Protein AF-A0A0B8PDU6-F1 (afdb_monomer)

Structure (mmCIF, N/CA/C/O backbone):
data_AF-A0A0B8PDU6-F1
#
_entry.id   AF-A0A0B8PDU6-F1
#
loop_
_atom_site.group_PDB
_atom_site.id
_atom_site.type_symbol
_atom_site.label_atom_id
_atom_site.label_alt_id
_atom_site.label_comp_id
_atom_site.label_asym_id
_atom_site.label_entity_id
_atom_site.label_seq_id
_atom_site.pdbx_PDB_ins_code
_atom_site.Cartn_x
_atom_site.Cartn_y
_atom_site.Cartn_z
_atom_site.occupancy
_atom_site.B_iso_or_equiv
_atom_site.auth_seq_id
_atom_site.auth_comp_id
_atom_site.auth_asym_id
_atom_site.auth_atom_id
_atom_site.pdbx_PDB_model_num
ATOM 1 N N . MET A 1 1 ? 3.233 5.512 19.856 1.00 91.38 1 MET A N 1
ATOM 2 C CA . MET A 1 1 ? 2.280 5.590 18.730 1.00 91.38 1 MET A CA 1
ATOM 3 C C . MET A 1 1 ? 1.822 7.025 18.574 1.00 91.38 1 MET A C 1
ATOM 5 O O . MET A 1 1 ? 1.628 7.691 19.582 1.00 91.38 1 MET A O 1
ATOM 9 N N . PHE A 1 2 ? 1.685 7.497 17.342 1.00 95.56 2 PHE A N 1
ATOM 10 C CA . PHE A 1 2 ? 1.178 8.817 16.996 1.00 95.56 2 PHE A CA 1
ATOM 11 C C . PHE A 1 2 ? -0.234 8.700 16.418 1.00 95.56 2 PHE A C 1
ATOM 13 O O . PHE A 1 2 ? -0.495 7.879 15.537 1.00 95.56 2 PHE A O 1
ATOM 20 N N . ALA A 1 3 ? -1.136 9.551 16.893 1.00 95.25 3 ALA A N 1
ATOM 21 C CA . ALA A 1 3 ? -2.476 9.689 16.352 1.00 95.25 3 ALA A CA 1
ATOM 22 C C . ALA A 1 3 ? -2.852 11.169 16.288 1.00 95.25 3 ALA A C 1
ATOM 24 O O . ALA A 1 3 ? -2.381 11.980 17.087 1.00 95.25 3 ALA A O 1
ATOM 25 N N . ARG A 1 4 ? -3.703 11.518 15.327 1.00 94.75 4 ARG A N 1
ATOM 26 C CA . ARG A 1 4 ? -4.192 12.880 15.127 1.00 94.75 4 ARG A CA 1
ATOM 27 C C . ARG A 1 4 ? -5.708 12.892 15.152 1.00 94.75 4 ARG A C 1
ATOM 29 O O . ARG A 1 4 ? -6.342 12.184 14.376 1.00 94.75 4 ARG A O 1
ATOM 36 N N . GLU A 1 5 ? -6.274 13.730 16.006 1.00 94.62 5 GLU A N 1
ATOM 37 C CA . GLU A 1 5 ? -7.699 14.031 15.965 1.00 94.62 5 GLU A CA 1
ATOM 38 C C . GLU A 1 5 ? -8.012 15.025 14.839 1.00 94.62 5 GLU A C 1
ATOM 40 O O . GLU A 1 5 ? -7.294 16.005 14.632 1.00 94.62 5 GLU A O 1
ATOM 45 N N . ILE A 1 6 ? -9.126 14.784 14.152 1.00 92.75 6 ILE A N 1
ATOM 46 C CA . ILE A 1 6 ? -9.817 15.749 13.306 1.00 92.75 6 ILE A CA 1
ATOM 47 C C . ILE A 1 6 ? -11.245 15.880 13.832 1.00 92.75 6 ILE A C 1
ATOM 49 O O . ILE A 1 6 ? -11.952 14.885 14.017 1.00 92.75 6 ILE A O 1
ATOM 53 N N . THR A 1 7 ? -11.671 17.115 14.076 1.00 90.50 7 THR A N 1
ATOM 54 C CA . THR A 1 7 ? -12.977 17.424 14.658 1.00 90.50 7 THR A CA 1
ATOM 55 C C . THR A 1 7 ? -13.493 18.768 14.160 1.00 90.50 7 THR A C 1
ATOM 57 O O . THR A 1 7 ? -12.718 19.666 13.847 1.00 90.50 7 THR A O 1
ATOM 60 N N . THR A 1 8 ? -14.816 18.925 14.139 1.00 87.75 8 THR A N 1
ATOM 61 C CA . THR A 1 8 ? -15.494 20.212 13.906 1.00 87.75 8 THR A CA 1
ATOM 62 C C . THR A 1 8 ? -15.744 20.975 15.217 1.00 87.75 8 THR A C 1
ATOM 64 O O . THR A 1 8 ? -16.627 21.825 15.267 1.00 87.75 8 THR A O 1
ATOM 67 N N . GLY A 1 9 ? -15.059 20.611 16.309 1.00 77.94 9 GLY A N 1
ATOM 68 C CA . GLY A 1 9 ? -15.180 21.252 17.627 1.00 77.94 9 GLY A CA 1
ATOM 69 C C . GLY A 1 9 ? -16.287 20.700 18.535 1.00 77.94 9 GLY A C 1
ATOM 70 O O . GLY A 1 9 ? -16.526 21.243 19.608 1.00 77.94 9 GLY A O 1
ATOM 71 N N . SER A 1 10 ? -16.975 19.620 18.146 1.00 78.00 10 SER A N 1
ATOM 72 C CA . SER A 1 10 ? -17.974 18.971 19.007 1.00 78.00 10 SER A CA 1
ATOM 73 C C . SER A 1 10 ? -17.356 17.803 19.774 1.00 78.00 10 SER A C 1
ATOM 75 O O . SER A 1 10 ? -17.096 16.747 19.199 1.00 78.00 10 SER A O 1
ATOM 77 N N . GLU A 1 11 ? -17.171 17.962 21.084 1.00 76.19 11 GLU A N 1
ATOM 78 C CA . GLU A 1 11 ? -16.554 16.931 21.933 1.00 76.19 11 GLU A CA 1
ATOM 79 C C . GLU A 1 11 ? -17.456 15.711 22.191 1.00 76.19 11 GLU A C 1
ATOM 81 O O . GLU A 1 11 ? -16.961 14.658 22.587 1.00 76.19 11 GLU A O 1
ATOM 86 N N . LYS A 1 12 ? -18.768 15.823 21.927 1.00 86.12 12 LYS A N 1
ATOM 87 C CA . LYS A 1 12 ? -19.779 14.798 22.257 1.00 86.12 12 LYS A CA 1
ATOM 88 C C . LYS A 1 12 ? -19.938 13.685 21.213 1.00 86.12 12 LYS A C 1
ATOM 90 O O . LYS A 1 12 ? -20.678 12.734 21.457 1.00 86.12 12 LYS A O 1
ATOM 95 N N . LYS A 1 13 ? -19.321 13.805 20.034 1.00 94.81 13 LYS A N 1
ATOM 96 C CA . LYS A 1 13 ? -19.456 12.796 18.969 1.00 94.81 13 LYS A CA 1
ATOM 97 C C . LYS A 1 13 ? -18.613 11.548 19.289 1.00 94.81 13 LYS A C 1
ATOM 99 O O . LYS A 1 13 ? -17.512 11.697 19.820 1.00 94.81 13 LYS A O 1
ATOM 104 N N . PRO A 1 14 ? -19.080 10.332 18.941 1.00 96.38 14 PRO A N 1
ATOM 105 C CA . PRO A 1 14 ? -18.284 9.116 19.095 1.00 96.38 14 PRO A CA 1
ATOM 106 C C . PRO A 1 14 ? -17.017 9.161 18.233 1.00 96.38 14 PRO A C 1
ATOM 108 O O . PRO A 1 14 ? -16.960 9.856 17.216 1.00 96.38 14 PRO A O 1
ATOM 111 N N . TRP A 1 15 ? -16.014 8.373 18.611 1.00 97.94 15 TRP A N 1
ATOM 112 C CA . TRP A 1 15 ? -14.769 8.253 17.856 1.00 97.94 15 TRP A CA 1
ATOM 113 C C . TRP A 1 15 ? -14.922 7.350 16.630 1.00 97.94 15 TRP A C 1
ATOM 115 O O . TRP A 1 15 ? -15.612 6.328 16.683 1.00 97.94 15 TRP A O 1
ATOM 125 N N . LEU A 1 16 ? -14.244 7.718 15.544 1.00 98.19 16 LEU A N 1
ATOM 126 C CA . LEU A 1 16 ? -13.995 6.883 14.373 1.00 98.19 16 LEU A CA 1
ATOM 127 C C . LEU A 1 16 ? -12.487 6.776 14.151 1.00 98.19 16 LEU A C 1
ATOM 129 O O . LEU A 1 16 ? -11.853 7.765 13.792 1.00 98.19 16 LEU A O 1
ATOM 133 N N . VAL A 1 17 ? -11.917 5.588 14.322 1.00 98.38 17 VAL A N 1
ATOM 134 C CA . VAL A 1 17 ? -10.497 5.350 14.036 1.00 98.38 17 VAL A CA 1
ATOM 135 C C . VAL A 1 17 ? -10.325 4.936 12.591 1.00 98.38 17 VAL A C 1
ATOM 137 O O . VAL A 1 17 ? -10.979 4.006 12.118 1.00 98.38 17 VAL A O 1
ATOM 140 N N . TYR A 1 18 ? -9.430 5.618 11.891 1.00 98.00 18 TYR A N 1
ATOM 141 C CA . TYR A 1 18 ? -9.099 5.294 10.516 1.00 98.00 18 TYR A CA 1
ATOM 142 C C . TYR A 1 18 ? -7.853 4.407 10.445 1.00 98.00 18 TYR A C 1
ATOM 144 O O . TYR A 1 18 ? -6.784 4.782 10.931 1.00 98.00 18 TYR A O 1
ATOM 152 N N . PHE A 1 19 ? -7.990 3.251 9.794 1.00 97.69 19 PHE A N 1
ATOM 153 C CA . PHE A 1 19 ? -6.883 2.369 9.442 1.00 97.69 19 PHE A CA 1
ATOM 154 C C . PHE A 1 19 ? -6.543 2.537 7.964 1.00 97.69 19 PHE A C 1
ATOM 156 O O . PHE A 1 19 ? -7.311 2.152 7.077 1.00 97.69 19 PHE A O 1
ATOM 163 N N . GLN A 1 20 ? -5.369 3.109 7.716 1.00 95.44 20 GLN A N 1
ATOM 164 C CA . GLN A 1 20 ? -4.846 3.345 6.377 1.00 95.44 20 GLN A CA 1
ATOM 165 C C . GLN A 1 20 ? -4.455 2.036 5.677 1.00 95.44 20 GLN A C 1
ATOM 167 O O . GLN A 1 20 ? -3.978 1.084 6.301 1.00 95.44 20 GLN A O 1
ATOM 172 N N . GLY A 1 21 ? -4.617 2.022 4.355 1.00 93.69 21 GLY A N 1
ATOM 173 C CA . GLY A 1 21 ? -4.160 0.946 3.491 1.00 93.69 21 GLY A CA 1
ATOM 174 C C . GLY A 1 21 ? -2.645 0.842 3.338 1.00 93.69 21 GLY A C 1
ATOM 175 O O . GLY A 1 21 ? -1.854 1.425 4.077 1.00 93.69 21 GLY A O 1
ATOM 176 N N . GLY A 1 22 ? -2.240 0.042 2.356 1.00 89.94 22 GLY A N 1
ATOM 177 C CA . GLY A 1 22 ? -0.860 -0.385 2.202 1.00 89.94 22 GLY A CA 1
ATOM 178 C C . GLY A 1 22 ? -0.757 -1.905 2.200 1.00 89.94 22 GLY A C 1
ATOM 179 O O . GLY A 1 22 ? -1.359 -2.508 1.308 1.00 89.94 22 GLY A O 1
ATOM 180 N N . PRO A 1 23 ? -0.039 -2.525 3.162 1.00 92.88 23 PRO A N 1
ATOM 181 C CA . PRO A 1 23 ? 0.395 -1.983 4.467 1.00 92.88 23 PRO A CA 1
ATOM 182 C C . PRO A 1 23 ? 1.565 -0.990 4.400 1.00 92.88 23 PRO A C 1
ATOM 184 O O . PRO A 1 23 ? 2.184 -0.827 3.358 1.00 92.88 23 PRO A O 1
ATOM 187 N N . GLY A 1 24 ? 1.887 -0.335 5.519 1.00 92.56 24 GLY A N 1
ATOM 188 C CA . GLY A 1 24 ? 3.127 0.441 5.642 1.00 92.56 24 GLY A CA 1
ATOM 189 C C . GLY A 1 24 ? 3.058 1.905 5.219 1.00 92.56 24 GLY A C 1
ATOM 190 O O . GLY A 1 24 ? 4.105 2.534 5.130 1.00 92.56 24 GLY A O 1
ATOM 191 N N . PHE A 1 25 ? 1.862 2.452 4.992 1.00 93.06 25 PHE A N 1
ATOM 192 C CA . PHE A 1 25 ? 1.669 3.871 4.694 1.00 93.06 25 PHE A CA 1
ATOM 193 C C . PHE A 1 25 ? 1.093 4.608 5.904 1.00 93.06 25 PHE A C 1
ATOM 195 O O . PHE A 1 25 ? 0.233 4.089 6.622 1.00 93.06 25 PHE A O 1
ATOM 202 N N . GLN A 1 26 ? 1.555 5.842 6.107 1.00 93.81 26 GLN A N 1
ATOM 203 C CA . GLN A 1 26 ? 1.030 6.728 7.144 1.00 93.81 26 GLN A CA 1
ATOM 204 C C . GLN A 1 26 ? -0.413 7.141 6.852 1.00 93.81 26 GLN A C 1
ATOM 206 O O . GLN A 1 26 ? -0.817 7.225 5.688 1.00 93.81 26 GLN A O 1
ATOM 211 N N . SER A 1 27 ? -1.171 7.474 7.897 1.00 94.50 27 SER A N 1
ATOM 212 C CA . SER A 1 27 ? -2.512 8.029 7.709 1.00 94.50 27 SER A CA 1
ATOM 213 C C . SER A 1 27 ? -2.466 9.334 6.900 1.00 94.50 27 SER A C 1
ATOM 215 O O . SER A 1 27 ? -1.481 10.077 6.980 1.00 94.50 27 SER A O 1
ATOM 217 N N . PRO A 1 28 ? -3.519 9.662 6.133 1.00 92.56 28 PRO A N 1
ATOM 218 C CA . PRO A 1 28 ? -3.541 10.884 5.345 1.00 92.56 28 PRO A CA 1
ATOM 219 C C . PRO A 1 28 ? -3.364 12.132 6.217 1.00 92.56 28 PRO A C 1
ATOM 221 O O . PRO A 1 28 ? -3.660 12.138 7.412 1.00 92.56 28 PRO A O 1
ATOM 224 N N . ARG A 1 29 ? -2.893 13.215 5.599 1.00 91.25 29 ARG A N 1
ATOM 225 C CA . ARG A 1 29 ? -2.850 14.556 6.195 1.00 91.25 29 ARG A CA 1
ATOM 226 C C . ARG A 1 29 ? -3.838 15.436 5.426 1.00 91.25 29 ARG A C 1
ATOM 228 O O . ARG A 1 29 ? -3.418 16.115 4.496 1.00 91.25 29 ARG A O 1
ATOM 235 N N . PRO A 1 30 ? -5.150 15.334 5.705 1.00 82.81 30 PRO A N 1
ATOM 236 C CA . PRO A 1 30 ? -6.150 16.038 4.915 1.00 82.81 30 PRO A CA 1
ATOM 237 C C . PRO A 1 30 ? -5.981 17.551 5.027 1.00 82.81 30 PRO A C 1
ATOM 239 O O . PRO A 1 30 ? -5.832 18.087 6.123 1.00 82.81 30 PRO A O 1
ATOM 242 N N . ASN A 1 31 ? -6.072 18.211 3.877 1.00 72.00 31 ASN A N 1
ATOM 243 C CA . ASN A 1 31 ? -6.265 19.646 3.742 1.00 72.00 31 ASN A CA 1
ATOM 244 C C . ASN A 1 31 ? -7.500 19.860 2.847 1.00 72.00 31 ASN A C 1
ATOM 246 O O . ASN A 1 31 ? -7.362 20.112 1.661 1.00 72.00 31 ASN A O 1
ATOM 250 N N . ASN A 1 32 ? -8.698 19.621 3.397 1.00 64.19 32 ASN A N 1
ATOM 251 C CA . ASN A 1 32 ? -10.025 19.734 2.754 1.00 64.19 32 ASN A CA 1
ATOM 252 C C . ASN A 1 32 ? -10.335 18.857 1.511 1.00 64.19 32 ASN A C 1
ATOM 254 O O . ASN A 1 32 ? -11.470 18.869 1.049 1.00 64.19 32 ASN A O 1
ATOM 258 N N . ASP A 1 33 ? -9.406 18.034 1.012 1.00 63.94 33 ASP A N 1
ATOM 259 C CA . ASP A 1 33 ? -9.610 17.259 -0.235 1.00 63.94 33 ASP A CA 1
ATOM 260 C C . ASP A 1 33 ? -10.130 15.815 -0.053 1.00 63.94 33 ASP A C 1
ATOM 262 O O . ASP A 1 33 ? -10.327 15.077 -1.022 1.00 63.94 33 ASP A O 1
ATOM 266 N N . LEU A 1 34 ? -10.348 15.358 1.185 1.00 75.38 34 LEU A N 1
ATOM 267 C CA . LEU A 1 34 ? -10.831 13.997 1.448 1.00 75.38 34 LEU A CA 1
ATOM 268 C C . LEU A 1 34 ? -12.327 13.997 1.752 1.00 75.38 34 LEU A C 1
ATOM 270 O O . LEU A 1 34 ? -12.722 14.003 2.913 1.00 75.38 34 LEU A O 1
ATOM 274 N N . ALA A 1 35 ? -13.152 13.883 0.709 1.00 81.38 35 ALA A N 1
ATOM 275 C CA . ALA A 1 35 ? -14.617 13.918 0.816 1.00 81.38 35 ALA A CA 1
ATOM 276 C C . ALA A 1 35 ? -15.213 12.953 1.869 1.00 81.38 35 ALA A C 1
ATOM 278 O O . ALA A 1 35 ? -16.259 13.226 2.459 1.00 81.38 35 ALA A O 1
ATOM 279 N N . TRP A 1 36 ? -14.559 11.815 2.139 1.00 89.75 36 TRP A N 1
ATOM 280 C CA . TRP A 1 36 ? -15.018 10.884 3.174 1.00 89.75 36 TRP A CA 1
ATOM 281 C C . TRP A 1 36 ? -14.816 11.422 4.599 1.00 89.75 36 TRP A C 1
ATOM 283 O O . TRP A 1 36 ? -15.598 11.071 5.482 1.00 89.75 36 TRP A O 1
ATOM 293 N N . VAL A 1 37 ? -13.796 12.259 4.831 1.00 91.75 37 VAL A N 1
ATOM 294 C CA . VAL A 1 37 ? -13.504 12.859 6.141 1.00 91.75 37 VAL A CA 1
ATOM 295 C C . VAL A 1 37 ? -14.620 13.821 6.513 1.00 91.75 37 VAL A C 1
ATOM 297 O O . VAL A 1 37 ? -15.179 13.679 7.595 1.00 91.75 37 VAL A O 1
ATOM 300 N N . ASP A 1 38 ? -15.026 14.710 5.604 1.00 90.31 38 ASP A N 1
ATOM 301 C CA . ASP A 1 38 ? -16.144 15.635 5.837 1.00 90.31 38 ASP A CA 1
ATOM 302 C C . ASP A 1 38 ? -17.421 14.874 6.196 1.00 90.31 38 ASP A C 1
ATOM 304 O O . ASP A 1 38 ? -18.092 15.177 7.187 1.00 90.31 38 ASP A O 1
ATOM 308 N N . LYS A 1 39 ? -17.702 13.795 5.455 1.00 92.44 39 LYS A N 1
ATOM 309 C CA . LYS A 1 39 ? -18.860 12.946 5.730 1.00 92.44 39 LYS A CA 1
ATOM 310 C C . LYS A 1 39 ? -18.769 12.240 7.083 1.00 92.44 39 LYS A C 1
ATOM 312 O O . LYS A 1 39 ? -19.775 12.110 7.782 1.00 92.44 39 LYS A O 1
ATOM 317 N N . ALA A 1 40 ? -17.585 11.772 7.468 1.00 94.19 40 ALA A N 1
ATOM 318 C CA . ALA A 1 40 ? -17.362 11.161 8.773 1.00 94.19 40 ALA A CA 1
ATOM 319 C C . ALA A 1 40 ? -17.534 12.182 9.907 1.00 94.19 40 ALA A C 1
ATOM 321 O O . ALA A 1 40 ? -18.174 11.873 10.915 1.00 94.19 40 ALA A O 1
ATOM 322 N N . LEU A 1 41 ? -17.033 13.403 9.721 1.00 93.62 41 LEU A N 1
ATOM 323 C CA . LEU A 1 41 ? -17.087 14.487 10.698 1.00 93.62 41 LEU A CA 1
ATOM 324 C C . LEU A 1 41 ? -18.511 14.955 11.009 1.00 93.62 41 LEU A C 1
ATOM 326 O O . LEU A 1 41 ? -18.749 15.467 12.102 1.00 93.62 41 LEU A O 1
ATOM 330 N N . GLU A 1 42 ? -19.492 14.722 10.131 1.00 92.75 42 GLU A N 1
ATOM 331 C CA . GLU A 1 42 ? -20.911 14.931 10.459 1.00 92.75 42 GLU A CA 1
ATOM 332 C C . GLU A 1 42 ? -21.343 14.117 11.696 1.00 92.75 42 GLU A C 1
ATOM 334 O O . GLU A 1 42 ? -22.156 14.585 12.494 1.00 92.75 42 GLU A O 1
ATOM 339 N N . ARG A 1 43 ? -20.780 12.914 11.887 1.00 94.25 43 ARG A N 1
ATOM 340 C CA . ARG A 1 43 ? -21.227 11.930 12.892 1.00 94.25 43 ARG A CA 1
ATOM 341 C C . ARG A 1 43 ? -20.180 11.574 13.945 1.00 94.25 43 ARG A C 1
ATOM 343 O O . ARG A 1 43 ? -20.557 11.111 15.018 1.00 94.25 43 ARG A O 1
ATOM 350 N N . TYR A 1 44 ? -18.899 11.778 13.654 1.00 96.62 44 TYR A N 1
ATOM 351 C CA . TYR A 1 44 ? -17.783 11.295 14.464 1.00 96.62 44 TYR A CA 1
ATOM 352 C C . TYR A 1 44 ? -16.736 12.381 14.729 1.00 96.62 44 TYR A C 1
ATOM 354 O O . TYR A 1 44 ? -16.646 13.370 14.003 1.00 96.62 44 TYR A O 1
ATOM 362 N N . ARG A 1 45 ? -15.907 12.151 15.750 1.00 95.69 45 ARG A N 1
ATOM 363 C CA . ARG A 1 45 ? -14.540 12.690 15.834 1.00 95.69 45 ARG A CA 1
ATOM 364 C C . ARG A 1 45 ? -13.616 11.666 15.191 1.00 95.69 45 ARG A C 1
ATOM 366 O O . ARG A 1 45 ? -13.685 10.487 15.538 1.00 95.69 45 ARG A O 1
ATOM 373 N N . VAL A 1 46 ? -12.798 12.077 14.232 1.00 96.19 46 VAL A N 1
ATOM 374 C CA . VAL A 1 46 ? -11.961 11.140 13.475 1.00 96.19 46 VAL A CA 1
ATOM 375 C C . VAL A 1 46 ? -10.578 11.080 14.107 1.00 96.19 46 VAL A C 1
ATOM 377 O O . VAL A 1 46 ? -9.936 12.109 14.288 1.00 96.19 46 VAL A O 1
ATOM 380 N N . LEU A 1 47 ? -10.107 9.876 14.420 1.00 97.06 47 LEU A N 1
ATOM 381 C CA . LEU A 1 47 ? -8.745 9.623 14.868 1.00 97.06 47 LEU A CA 1
ATOM 382 C C . LEU A 1 47 ? -7.954 8.990 13.720 1.00 97.06 47 LEU A C 1
ATOM 384 O O . LEU A 1 47 ? -8.172 7.836 13.349 1.00 97.06 47 LEU A O 1
ATOM 388 N N . LEU A 1 48 ? -7.035 9.759 13.147 1.00 97.19 48 LEU A N 1
ATOM 389 C CA . LEU A 1 48 ? -6.099 9.288 12.137 1.00 97.19 48 LEU A CA 1
ATOM 390 C C . LEU A 1 48 ? -4.884 8.675 12.828 1.00 97.19 48 LEU A C 1
ATOM 392 O O . LEU A 1 48 ? -4.074 9.391 13.422 1.00 97.19 48 LEU A O 1
ATOM 396 N N . LEU A 1 49 ? -4.770 7.351 12.761 1.00 96.25 49 LEU A N 1
ATOM 397 C CA . LEU A 1 49 ? -3.685 6.608 13.386 1.00 96.25 49 LEU A CA 1
ATOM 398 C C . LEU A 1 49 ? -2.536 6.428 12.394 1.00 96.25 49 LEU A C 1
ATOM 400 O O . LEU A 1 49 ? -2.703 5.797 11.347 1.00 96.25 49 LEU A O 1
ATOM 404 N N . ASP A 1 50 ? -1.350 6.928 12.729 1.00 96.94 50 ASP A N 1
ATOM 405 C CA . ASP A 1 50 ? -0.146 6.430 12.075 1.00 96.94 50 ASP A CA 1
ATOM 406 C C . ASP A 1 50 ? 0.124 5.043 12.647 1.00 96.94 50 ASP A C 1
ATOM 408 O O . ASP A 1 50 ? 0.489 4.899 13.814 1.00 96.94 50 ASP A O 1
ATOM 412 N N . GLN A 1 51 ? -0.110 4.010 11.842 1.00 96.44 51 GLN A N 1
ATOM 413 C CA . GLN A 1 51 ? 0.140 2.624 12.231 1.00 96.44 51 GLN A CA 1
ATOM 414 C C . GLN A 1 51 ? 1.627 2.450 12.572 1.00 96.44 51 GLN A C 1
ATOM 416 O O . GLN A 1 51 ? 2.471 3.181 12.043 1.00 96.44 51 GLN A O 1
ATOM 421 N N . ARG A 1 52 ? 1.962 1.508 13.464 1.00 96.69 52 ARG A N 1
ATOM 422 C CA . ARG A 1 52 ? 3.357 1.259 13.857 1.00 96.69 52 ARG A CA 1
ATOM 423 C C . ARG A 1 52 ? 4.234 1.117 12.615 1.00 96.69 52 ARG A C 1
ATOM 425 O O . ARG A 1 52 ? 3.836 0.480 11.642 1.00 96.69 52 ARG A O 1
ATOM 432 N N . GLY A 1 53 ? 5.406 1.735 12.632 1.00 95.06 53 GLY A N 1
ATOM 433 C CA . GLY A 1 53 ? 6.323 1.718 11.497 1.00 95.06 53 GLY A CA 1
ATOM 434 C C . GLY A 1 53 ? 6.048 2.756 10.419 1.00 95.06 53 GLY A C 1
ATOM 435 O O . GLY A 1 53 ? 6.755 2.766 9.415 1.00 95.06 53 GLY A O 1
ATOM 436 N N . THR A 1 54 ? 5.059 3.632 10.603 1.00 94.75 54 THR A N 1
ATOM 437 C CA . THR A 1 54 ? 4.655 4.625 9.598 1.00 94.75 54 THR A CA 1
ATOM 438 C C . THR A 1 54 ? 4.597 6.029 10.193 1.00 94.75 54 THR A C 1
ATOM 440 O O . THR A 1 54 ? 4.334 6.193 11.384 1.00 94.75 54 THR A O 1
ATOM 443 N N . GLY A 1 55 ? 4.834 7.049 9.365 1.00 93.31 55 GLY A N 1
ATOM 444 C CA . GLY A 1 55 ? 4.702 8.458 9.748 1.00 93.31 55 GLY A CA 1
ATOM 445 C C . GLY A 1 55 ? 5.476 8.805 11.020 1.00 93.31 55 GLY A C 1
ATOM 446 O O . GLY A 1 55 ? 6.686 8.604 11.092 1.00 93.31 55 GLY A O 1
ATOM 447 N N . HIS A 1 56 ? 4.773 9.307 12.034 1.00 94.75 56 HIS A N 1
ATOM 448 C CA . HIS A 1 56 ? 5.365 9.654 13.330 1.00 94.75 56 HIS A CA 1
ATOM 449 C C . HIS A 1 56 ? 5.351 8.498 14.351 1.00 94.75 56 HIS A C 1
ATOM 451 O O . HIS A 1 56 ? 5.796 8.670 15.486 1.00 94.75 56 HIS A O 1
ATOM 457 N N . SER A 1 57 ? 4.875 7.310 13.972 1.00 94.69 57 SER A N 1
ATOM 458 C CA . SER A 1 57 ? 4.859 6.103 14.807 1.00 94.69 57 SER A CA 1
ATOM 459 C C . SER A 1 57 ? 6.082 5.222 14.544 1.00 94.69 57 SER A C 1
ATOM 461 O O . SER A 1 57 ? 5.947 4.138 13.983 1.00 94.69 57 SER A O 1
ATOM 463 N N . THR A 1 58 ? 7.270 5.674 14.963 1.00 90.62 58 THR A N 1
ATOM 464 C CA . THR A 1 58 ? 8.547 4.934 14.832 1.00 90.62 58 THR A CA 1
ATOM 465 C C . THR A 1 58 ? 8.773 4.429 13.394 1.00 90.62 58 THR A C 1
ATOM 467 O O . THR A 1 58 ? 8.684 3.225 13.154 1.00 90.62 58 THR A O 1
ATOM 470 N N . PRO A 1 59 ? 8.984 5.327 12.414 1.00 91.31 59 PRO A N 1
ATOM 471 C CA . PRO A 1 59 ? 8.970 4.978 10.993 1.00 91.31 59 PRO A CA 1
ATOM 472 C C . PRO A 1 59 ? 10.025 3.927 10.637 1.00 91.31 59 PRO A C 1
ATOM 474 O O . PRO A 1 59 ? 11.166 4.023 11.077 1.00 91.31 59 PRO A O 1
ATOM 477 N N . ILE A 1 60 ? 9.650 2.960 9.798 1.00 92.88 60 ILE A N 1
ATOM 478 C CA . ILE A 1 60 ? 10.573 1.968 9.242 1.00 92.88 60 ILE A CA 1
ATOM 479 C C . ILE A 1 60 ? 11.044 2.414 7.863 1.00 92.88 60 ILE A C 1
ATOM 481 O O . ILE A 1 60 ? 10.261 2.568 6.929 1.00 92.88 60 ILE A O 1
ATOM 485 N N . ASN A 1 61 ? 12.356 2.553 7.727 1.00 90.44 61 ASN A N 1
ATOM 486 C CA . ASN A 1 61 ? 13.066 2.797 6.478 1.00 90.44 61 ASN A CA 1
ATOM 487 C C . ASN A 1 61 ? 14.474 2.173 6.522 1.00 90.44 61 ASN A C 1
ATOM 489 O O . ASN A 1 61 ? 14.911 1.652 7.554 1.00 90.44 61 ASN A O 1
ATOM 493 N N . HIS A 1 62 ? 15.200 2.256 5.405 1.00 87.12 62 HIS A N 1
ATOM 494 C CA . HIS A 1 62 ? 16.557 1.714 5.299 1.00 87.12 62 HIS A CA 1
ATOM 495 C C . HIS A 1 62 ? 17.522 2.256 6.372 1.00 87.12 62 HIS A C 1
ATOM 497 O O . HIS A 1 62 ? 18.370 1.505 6.841 1.00 87.12 62 HIS A O 1
ATOM 503 N N . GLN A 1 63 ? 17.375 3.517 6.804 1.00 91.00 63 GLN A N 1
ATOM 504 C CA . GLN A 1 63 ? 18.215 4.120 7.848 1.00 91.00 63 GLN A CA 1
ATOM 505 C C . GLN A 1 63 ? 17.920 3.504 9.216 1.00 91.00 63 GLN A C 1
ATOM 507 O O . GLN A 1 63 ? 18.838 3.160 9.949 1.00 91.00 63 GLN A O 1
ATOM 512 N N . THR A 1 64 ? 16.644 3.319 9.556 1.00 91.81 64 THR A N 1
ATOM 513 C CA . THR A 1 64 ? 16.235 2.752 10.856 1.00 91.81 64 THR A CA 1
ATOM 514 C C . THR A 1 64 ? 16.511 1.255 10.991 1.00 91.81 64 THR A C 1
ATOM 516 O O . THR A 1 64 ? 16.612 0.744 12.103 1.00 91.81 64 THR A O 1
ATOM 519 N N . LEU A 1 65 ? 16.640 0.550 9.865 1.00 90.81 65 LEU A N 1
ATOM 520 C CA . LEU A 1 65 ? 17.014 -0.864 9.825 1.00 90.81 65 LEU A CA 1
ATOM 521 C C . LEU A 1 65 ? 18.527 -1.071 9.642 1.00 90.81 65 LEU A C 1
ATOM 523 O O . LEU A 1 65 ? 18.998 -2.212 9.681 1.00 90.81 65 LEU A O 1
ATOM 527 N N . ALA A 1 66 ? 19.290 0.006 9.432 1.00 91.62 66 ALA A N 1
ATOM 528 C CA . ALA A 1 66 ? 20.730 -0.067 9.241 1.00 91.62 66 ALA A CA 1
ATOM 529 C C . ALA A 1 66 ? 21.418 -0.664 10.479 1.00 91.62 66 ALA A C 1
ATOM 531 O O . ALA A 1 66 ? 21.021 -0.418 11.616 1.00 91.62 66 ALA A O 1
ATOM 532 N N . GLY A 1 67 ? 22.457 -1.468 10.251 1.00 91.62 67 GLY A N 1
ATOM 533 C CA . GLY A 1 67 ? 23.229 -2.117 11.317 1.00 91.62 67 GLY A CA 1
ATOM 534 C C . GLY A 1 67 ? 22.607 -3.395 11.893 1.00 91.62 67 GLY A C 1
ATOM 535 O O . GLY A 1 67 ? 23.278 -4.091 12.648 1.00 91.62 67 GLY A O 1
ATOM 536 N N . GLN A 1 68 ? 21.375 -3.742 11.516 1.00 94.19 68 GLN A N 1
ATOM 537 C CA . GLN A 1 68 ? 20.767 -5.032 11.850 1.00 94.19 68 GLN A CA 1
ATOM 538 C C . GLN A 1 68 ? 21.137 -6.094 10.807 1.00 94.19 68 GLN A C 1
ATOM 540 O O . GLN A 1 68 ? 21.230 -5.799 9.613 1.00 94.19 68 GLN A O 1
ATOM 545 N N . SER A 1 69 ? 21.304 -7.344 11.239 1.00 95.75 69 SER A N 1
ATOM 546 C CA . SER A 1 69 ? 21.384 -8.487 10.325 1.00 95.75 69 SER A CA 1
ATOM 547 C C . SER A 1 69 ? 20.030 -8.740 9.652 1.00 95.75 69 SER A C 1
ATOM 549 O O . SER A 1 69 ? 18.986 -8.338 10.165 1.00 95.75 69 SER A O 1
ATOM 551 N N . ALA A 1 70 ? 20.016 -9.455 8.522 1.00 92.88 70 ALA A N 1
ATOM 552 C CA . ALA A 1 70 ? 18.766 -9.799 7.836 1.00 92.88 70 ALA A CA 1
ATOM 553 C C . ALA A 1 70 ? 17.778 -10.555 8.749 1.00 92.88 70 ALA A C 1
ATOM 555 O O . ALA A 1 70 ? 16.574 -10.313 8.694 1.00 92.88 70 ALA A O 1
ATOM 556 N N . GLN A 1 71 ? 18.292 -11.419 9.631 1.00 95.44 71 GLN A N 1
ATOM 557 C CA . GLN A 1 71 ? 17.482 -12.154 10.602 1.00 95.44 71 GLN A CA 1
ATOM 558 C C . GLN A 1 71 ? 16.847 -11.214 11.637 1.00 95.44 71 GLN A C 1
ATOM 560 O O . GLN A 1 71 ? 15.645 -11.285 11.875 1.00 95.44 71 GLN A O 1
ATOM 565 N N . GLN A 1 72 ? 17.629 -10.280 12.189 1.00 95.88 72 GLN A N 1
ATOM 566 C CA . GLN A 1 72 ? 17.126 -9.273 13.131 1.00 95.88 72 GLN A CA 1
ATOM 567 C C . GLN A 1 72 ? 16.074 -8.368 12.482 1.00 95.88 72 GLN A C 1
ATOM 569 O O . GLN A 1 72 ? 15.040 -8.091 13.087 1.00 95.88 72 GLN A O 1
ATOM 574 N N . GLN A 1 73 ? 16.298 -7.960 11.228 1.00 94.06 73 GLN A N 1
ATOM 575 C CA . GLN A 1 73 ? 15.317 -7.187 10.470 1.00 94.06 73 GLN A CA 1
ATOM 576 C C . GLN A 1 73 ? 14.016 -7.973 10.288 1.00 94.06 73 GLN A C 1
ATOM 578 O O . GLN A 1 73 ? 12.944 -7.423 10.518 1.00 94.06 73 GLN A O 1
ATOM 583 N N . ALA A 1 74 ? 14.083 -9.252 9.912 1.00 91.56 74 ALA A N 1
ATOM 584 C CA . ALA A 1 74 ? 12.897 -10.087 9.732 1.00 91.56 74 ALA A CA 1
ATOM 585 C C . ALA A 1 74 ? 12.108 -10.266 11.042 1.00 91.56 74 ALA A C 1
ATOM 587 O O . ALA A 1 74 ? 10.889 -10.080 11.062 1.00 91.56 74 ALA A O 1
ATOM 588 N N . GLU A 1 75 ? 12.801 -10.568 12.143 1.00 93.94 75 GLU A N 1
ATOM 589 C CA . GLU A 1 75 ? 12.204 -10.695 13.477 1.00 93.94 75 GLU A CA 1
ATOM 590 C C . GLU A 1 75 ? 11.525 -9.397 13.907 1.00 93.94 75 GLU A C 1
ATOM 592 O O . GLU A 1 75 ? 10.357 -9.408 14.299 1.00 93.94 75 GLU A O 1
ATOM 597 N N . TYR A 1 76 ? 12.210 -8.264 13.756 1.00 95.00 76 TYR A N 1
ATOM 598 C CA . TYR A 1 76 ? 11.653 -6.964 14.094 1.00 95.00 76 TYR A CA 1
ATOM 599 C C . TYR A 1 76 ? 10.440 -6.621 13.222 1.00 95.00 76 TYR A C 1
ATOM 601 O O . TYR A 1 76 ? 9.387 -6.255 13.742 1.00 95.00 76 TYR A O 1
ATOM 609 N N . LEU A 1 77 ? 10.537 -6.808 11.903 1.00 92.81 77 LEU A N 1
ATOM 610 C CA . LEU A 1 77 ? 9.460 -6.508 10.956 1.00 92.81 77 LEU A CA 1
ATOM 611 C C . LEU A 1 77 ? 8.225 -7.398 11.148 1.00 92.81 77 LEU A C 1
ATOM 613 O O . LEU A 1 77 ? 7.111 -6.957 10.866 1.00 92.81 77 LEU A O 1
ATOM 617 N N . SER A 1 78 ? 8.371 -8.602 11.709 1.00 92.25 78 SER A N 1
ATOM 618 C CA . SER A 1 78 ? 7.226 -9.448 12.077 1.00 92.25 78 SER A CA 1
ATOM 619 C C . SER A 1 78 ? 6.272 -8.765 13.073 1.00 92.25 78 SER A C 1
ATOM 621 O O . SER A 1 78 ? 5.071 -9.050 13.096 1.00 92.25 78 SER A O 1
ATOM 623 N N . LEU A 1 79 ? 6.767 -7.785 13.838 1.00 94.88 79 LEU A N 1
ATOM 624 C CA . LEU A 1 79 ? 5.990 -7.032 14.818 1.00 94.88 79 LEU A CA 1
ATOM 625 C C . LEU A 1 79 ? 5.074 -5.963 14.196 1.00 94.88 79 LEU A C 1
ATOM 627 O O . LEU A 1 79 ? 4.325 -5.322 14.932 1.00 94.88 79 LEU A O 1
ATOM 631 N N . PHE A 1 80 ? 5.096 -5.770 12.872 1.00 95.12 80 PHE A N 1
ATOM 632 C CA . PHE A 1 80 ? 4.378 -4.699 12.156 1.00 95.12 80 PHE A CA 1
ATOM 633 C C . PHE A 1 80 ? 3.101 -5.176 11.444 1.00 95.12 80 PHE A C 1
ATOM 635 O O . PHE A 1 80 ? 2.537 -4.481 10.601 1.00 95.12 80 PHE A O 1
ATOM 642 N N . ARG A 1 81 ? 2.629 -6.373 11.794 1.00 94.50 81 ARG A N 1
ATOM 643 C CA . ARG A 1 81 ? 1.406 -6.986 11.266 1.00 94.50 81 ARG A CA 1
ATOM 644 C C . ARG A 1 81 ? 0.124 -6.400 11.869 1.00 94.50 81 ARG A C 1
ATOM 646 O O . ARG A 1 81 ? 0.141 -5.771 12.928 1.00 94.50 81 ARG A O 1
ATOM 653 N N . ALA A 1 82 ? -1.005 -6.693 11.217 1.00 95.62 82 ALA A N 1
ATOM 654 C CA . ALA A 1 82 ? -2.339 -6.246 11.621 1.00 95.62 82 ALA A CA 1
ATOM 655 C C . ALA A 1 82 ? -2.666 -6.560 13.092 1.00 95.62 82 ALA A C 1
ATOM 657 O O . ALA A 1 82 ? -3.166 -5.688 13.792 1.00 95.62 82 ALA A O 1
ATOM 658 N N . ASP A 1 83 ? -2.322 -7.747 13.604 1.00 95.81 83 ASP A N 1
ATOM 659 C CA . ASP A 1 83 ? -2.606 -8.124 14.997 1.00 95.81 83 ASP A CA 1
ATOM 660 C C . ASP A 1 83 ? -1.951 -7.174 16.007 1.00 95.81 83 ASP A C 1
ATOM 662 O O . ASP A 1 83 ? -2.563 -6.758 16.989 1.00 95.81 83 ASP A O 1
ATOM 666 N N . ASN A 1 84 ? -0.725 -6.755 15.719 1.00 97.44 84 ASN A N 1
ATOM 667 C CA . ASN A 1 84 ? 0.026 -5.826 16.543 1.00 97.44 84 ASN A CA 1
ATOM 668 C C . ASN A 1 84 ? -0.429 -4.368 16.368 1.00 97.44 84 ASN A C 1
ATOM 670 O O . ASN A 1 84 ? -0.444 -3.620 17.346 1.00 97.44 84 ASN A O 1
ATOM 674 N N . ILE A 1 85 ? -0.862 -3.976 15.167 1.00 97.62 85 ILE A N 1
ATOM 675 C CA . ILE A 1 85 ? -1.519 -2.680 14.926 1.00 97.62 85 ILE A CA 1
ATOM 676 C C . ILE A 1 85 ? -2.823 -2.579 15.731 1.00 97.62 85 ILE A C 1
ATOM 678 O O . ILE A 1 85 ? -3.113 -1.539 16.320 1.00 97.62 85 ILE A O 1
ATOM 682 N N . ILE A 1 86 ? -3.598 -3.663 15.804 1.00 98.44 86 ILE A N 1
ATOM 683 C CA . ILE A 1 86 ? -4.842 -3.702 16.575 1.00 98.44 86 ILE A CA 1
ATOM 684 C C . ILE A 1 86 ? -4.582 -3.660 18.082 1.00 98.44 86 ILE A C 1
ATOM 686 O O . ILE A 1 86 ? -5.302 -2.961 18.791 1.00 98.44 86 ILE A O 1
ATOM 690 N N . ARG A 1 87 ? -3.535 -4.332 18.580 1.00 98.56 87 ARG A N 1
ATOM 691 C CA . ARG A 1 87 ? -3.119 -4.199 19.989 1.00 98.56 87 ARG A CA 1
ATOM 692 C C . ARG A 1 87 ? -2.778 -2.750 20.349 1.00 98.56 87 ARG A C 1
ATOM 694 O O . ARG A 1 87 ? -3.182 -2.297 21.415 1.00 98.56 87 ARG A O 1
ATOM 701 N N . ASP A 1 88 ? -2.107 -2.014 19.458 1.00 98.31 88 ASP A N 1
ATOM 702 C CA . ASP A 1 88 ? -1.839 -0.584 19.676 1.00 98.31 88 ASP A CA 1
ATOM 703 C C . ASP A 1 88 ? -3.129 0.234 19.727 1.00 98.31 88 ASP A C 1
ATOM 705 O O . ASP A 1 88 ? -3.282 1.095 20.589 1.00 98.31 88 ASP A O 1
ATOM 709 N N . ALA A 1 89 ? -4.057 -0.022 18.801 1.00 98.44 89 ALA A N 1
ATOM 710 C CA . ALA A 1 89 ? -5.328 0.688 18.755 1.00 98.44 89 ALA A CA 1
ATOM 711 C C . ALA A 1 89 ? -6.150 0.440 20.030 1.00 98.44 89 ALA A C 1
ATOM 713 O O . ALA A 1 89 ? -6.661 1.387 20.621 1.00 98.44 89 ALA A O 1
ATOM 714 N N . GLU A 1 90 ? -6.223 -0.804 20.505 1.00 98.62 90 GLU A N 1
ATOM 715 C CA . GLU A 1 90 ? -6.888 -1.121 21.770 1.00 98.62 90 GLU A CA 1
ATOM 716 C C . GLU A 1 90 ? -6.262 -0.418 22.970 1.00 98.62 90 GLU A C 1
ATOM 718 O O . GLU A 1 90 ? -6.977 0.072 23.843 1.00 98.62 90 GLU A O 1
ATOM 723 N N . GLU A 1 91 ? -4.935 -0.353 23.018 1.00 98.25 91 GLU A N 1
ATOM 724 C CA . GLU A 1 91 ? -4.237 0.333 24.098 1.00 98.25 91 GLU A CA 1
ATOM 725 C C . GLU A 1 91 ? -4.529 1.840 24.076 1.00 98.25 91 GLU A C 1
ATOM 727 O O . GLU A 1 91 ? -4.867 2.423 25.105 1.00 98.25 91 GLU A O 1
ATOM 732 N N . ILE A 1 92 ? -4.525 2.459 22.890 1.00 97.88 92 ILE A N 1
ATOM 733 C CA . ILE A 1 92 ? -4.930 3.860 22.710 1.00 97.88 92 ILE A CA 1
ATOM 734 C C . ILE A 1 92 ? -6.371 4.077 23.188 1.00 97.88 92 ILE A C 1
ATOM 736 O O . ILE A 1 92 ? -6.629 5.016 23.941 1.00 97.88 92 ILE A O 1
ATOM 740 N N . ARG A 1 93 ? -7.311 3.203 22.804 1.00 98.38 93 ARG A N 1
ATOM 741 C CA . ARG A 1 93 ? -8.721 3.293 23.218 1.00 98.38 93 ARG A CA 1
ATOM 742 C C . ARG A 1 93 ? -8.857 3.318 24.742 1.00 98.38 93 ARG A C 1
ATOM 744 O O . ARG A 1 93 ? -9.565 4.171 25.280 1.00 98.38 93 ARG A O 1
ATOM 751 N N . LYS A 1 94 ? -8.167 2.399 25.427 1.00 98.38 94 LYS A N 1
ATOM 752 C CA . LYS A 1 94 ? -8.174 2.286 26.893 1.00 98.38 94 LYS A CA 1
ATOM 753 C C . LYS A 1 94 ? -7.578 3.521 27.558 1.00 98.38 94 LY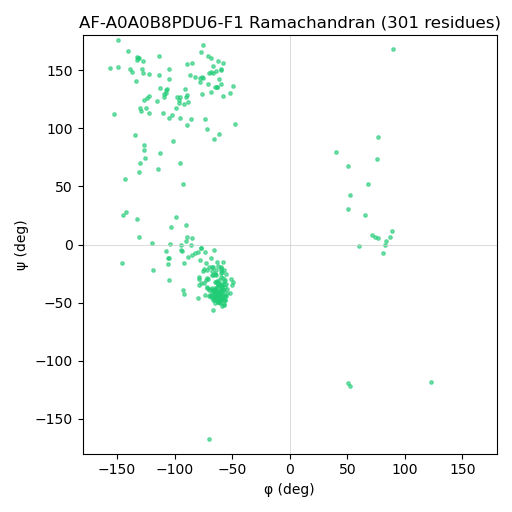S A C 1
ATOM 755 O O . LYS A 1 94 ? -8.191 4.059 28.474 1.00 98.38 94 LYS A O 1
ATOM 760 N N . GLN A 1 95 ? -6.433 4.003 27.075 1.00 97.56 95 GLN A N 1
ATOM 761 C CA . GLN A 1 95 ? -5.783 5.200 27.620 1.00 97.56 95 GLN A CA 1
ATOM 762 C C . GLN A 1 95 ? -6.627 6.465 27.440 1.00 97.56 95 GLN A C 1
ATOM 764 O O . GLN A 1 95 ? -6.619 7.341 28.300 1.00 97.56 95 GLN A O 1
ATOM 769 N N . MET A 1 96 ? -7.401 6.549 26.357 1.00 96.19 96 MET A N 1
ATOM 770 C CA . MET A 1 96 ? -8.357 7.636 26.131 1.00 96.19 96 MET A CA 1
ATOM 771 C C . MET A 1 96 ? -9.655 7.492 26.949 1.00 96.19 96 MET A C 1
ATOM 773 O O . MET A 1 96 ? -10.522 8.360 26.853 1.00 96.19 96 MET A O 1
ATOM 777 N N . GLY A 1 97 ? -9.827 6.412 27.721 1.00 97.12 97 GLY A N 1
ATOM 778 C CA . GLY A 1 97 ? -11.040 6.157 28.506 1.00 97.12 97 GLY A CA 1
ATOM 779 C C . GLY A 1 97 ? -12.291 5.916 27.654 1.00 97.12 97 GLY A C 1
ATOM 780 O O . GLY A 1 97 ? -13.404 6.187 28.098 1.00 97.12 97 GLY A O 1
ATOM 781 N N . ILE A 1 98 ? -12.128 5.450 26.412 1.00 97.06 98 ILE A N 1
ATOM 782 C CA . ILE A 1 98 ? -13.235 5.241 25.473 1.00 97.06 98 ILE A CA 1
ATOM 783 C C . ILE A 1 98 ? -13.792 3.832 25.656 1.00 97.06 98 ILE A C 1
ATOM 785 O O . ILE A 1 98 ? -13.066 2.868 25.450 1.00 97.06 98 ILE A O 1
ATOM 789 N N . ASP A 1 99 ? -15.084 3.686 25.954 1.00 97.50 99 ASP A N 1
ATOM 790 C CA . ASP A 1 99 ? -15.719 2.363 26.079 1.00 97.50 99 ASP A CA 1
ATOM 791 C C . ASP A 1 99 ? -15.775 1.614 24.735 1.00 97.50 99 ASP A C 1
ATOM 793 O O . ASP A 1 99 ? -15.191 0.544 24.583 1.00 97.50 99 ASP A O 1
ATOM 797 N N . LYS A 1 100 ? -16.388 2.222 23.713 1.00 98.50 100 LYS A N 1
ATOM 798 C CA . LYS A 1 100 ? -16.401 1.697 22.340 1.00 98.50 100 LYS A CA 1
ATOM 799 C C . LYS A 1 100 ? -16.170 2.805 21.323 1.00 98.50 100 LYS A C 1
ATOM 801 O O . LYS A 1 100 ? -16.621 3.936 21.505 1.00 98.50 100 LYS A O 1
ATOM 806 N N . TRP A 1 101 ? -15.531 2.470 20.207 1.00 98.50 101 TRP A N 1
ATOM 807 C CA . TRP A 1 101 ? -15.375 3.374 19.061 1.00 98.50 101 TRP A CA 1
ATOM 808 C C . TRP A 1 101 ? -15.759 2.706 17.742 1.00 98.50 101 TRP A C 1
ATOM 810 O O . TRP A 1 101 ? -15.849 1.484 17.643 1.00 98.50 101 TRP A O 1
ATOM 820 N N . ALA A 1 102 ? -16.045 3.505 16.720 1.00 98.69 102 ALA A N 1
ATOM 821 C CA . ALA A 1 102 ? -16.189 2.999 15.365 1.00 98.69 102 ALA A CA 1
ATOM 822 C C . ALA A 1 102 ? -14.816 2.906 14.687 1.00 98.69 102 ALA A C 1
ATOM 824 O O . ALA A 1 102 ? -13.895 3.646 15.032 1.00 98.69 102 ALA A O 1
ATOM 825 N N . ILE A 1 103 ? -14.698 2.041 13.683 1.00 98.62 103 ILE A N 1
ATOM 826 C CA . ILE A 1 103 ? -13.489 1.920 12.861 1.00 98.62 103 ILE A CA 1
ATOM 827 C C . ILE A 1 103 ? -13.825 2.012 11.373 1.00 98.62 103 ILE A C 1
ATOM 829 O O . ILE A 1 103 ? -14.899 1.584 10.945 1.00 98.62 103 ILE A O 1
ATOM 833 N N . LEU A 1 104 ? -12.908 2.576 10.591 1.00 98.06 104 LEU A N 1
ATOM 834 C CA . LEU A 1 104 ? -12.955 2.630 9.132 1.00 98.06 104 LEU A CA 1
ATOM 835 C C . LEU A 1 104 ? -11.627 2.124 8.566 1.00 98.06 104 LEU A C 1
ATOM 837 O O . LEU A 1 104 ? -10.593 2.757 8.759 1.00 98.06 104 LEU A O 1
ATOM 841 N N . GLY A 1 105 ? -11.661 1.001 7.857 1.00 97.44 105 GLY A N 1
ATOM 842 C CA . GLY A 1 105 ? -10.491 0.394 7.235 1.00 97.44 105 GLY A CA 1
ATOM 843 C C . GLY A 1 105 ? -10.498 0.515 5.718 1.00 97.44 105 GLY A C 1
ATOM 844 O O . GLY A 1 105 ? -11.454 0.083 5.081 1.00 97.44 105 GLY A O 1
ATOM 845 N N . GLN A 1 106 ? -9.418 1.039 5.138 1.00 95.06 106 GLN A N 1
ATOM 846 C CA . GLN A 1 106 ? -9.234 1.137 3.687 1.00 95.06 106 GLN A CA 1
ATOM 847 C C . GLN A 1 106 ? -8.159 0.163 3.210 1.00 95.06 106 GLN A C 1
ATOM 849 O O . GLN A 1 106 ? -7.051 0.170 3.737 1.00 95.06 106 GLN A O 1
ATOM 854 N N . SER A 1 107 ? -8.442 -0.651 2.185 1.00 93.88 107 SER A N 1
ATOM 855 C CA . SER A 1 107 ? -7.474 -1.629 1.649 1.00 93.88 107 SER A CA 1
ATOM 856 C C . SER A 1 107 ? -6.869 -2.498 2.770 1.00 93.88 107 SER A C 1
ATOM 858 O O . SER A 1 107 ? -7.623 -3.157 3.473 1.00 93.88 107 SER A O 1
ATOM 860 N N . PHE A 1 108 ? -5.554 -2.496 3.020 1.00 96.12 108 PHE A N 1
ATOM 861 C CA . PHE A 1 108 ? -4.964 -3.189 4.179 1.00 96.12 108 PHE A CA 1
ATOM 862 C C . PHE A 1 108 ? -5.664 -2.866 5.519 1.00 96.12 108 PHE A C 1
ATOM 864 O O . PHE A 1 108 ? -5.829 -3.751 6.353 1.00 96.12 108 PHE A O 1
ATOM 871 N N . GLY A 1 109 ? -6.189 -1.652 5.700 1.00 97.12 109 GLY A N 1
ATOM 872 C CA . GLY A 1 109 ? -7.001 -1.294 6.862 1.00 97.12 109 GLY A CA 1
ATOM 873 C C . GLY A 1 109 ? -8.280 -2.129 7.026 1.00 97.12 109 GLY A C 1
ATOM 874 O O . GLY A 1 109 ? -8.776 -2.280 8.143 1.00 97.12 109 GLY A O 1
ATOM 875 N N . GLY A 1 110 ? -8.813 -2.709 5.948 1.00 97.12 110 GLY A N 1
ATOM 876 C CA . GLY A 1 110 ? -9.892 -3.698 5.996 1.00 97.12 110 GLY A CA 1
ATOM 877 C C . GLY A 1 110 ? -9.455 -5.022 6.633 1.00 97.12 110 GLY A C 1
ATOM 878 O O . GLY A 1 110 ? -10.188 -5.574 7.455 1.00 97.12 110 GLY A O 1
ATOM 879 N N . PHE A 1 111 ? -8.218 -5.468 6.375 1.00 96.38 111 PHE A N 1
ATOM 880 C CA . PHE A 1 111 ? -7.616 -6.596 7.095 1.00 96.38 111 PHE A CA 1
ATOM 881 C C . PHE A 1 111 ? -7.474 -6.256 8.581 1.00 96.38 111 PHE A C 1
ATOM 883 O O . PHE A 1 111 ? -7.909 -7.043 9.417 1.00 96.38 111 PHE A O 1
ATOM 890 N N . CYS A 1 112 ? -6.984 -5.054 8.913 1.00 97.38 112 CYS A N 1
ATOM 891 C CA . CYS A 1 112 ? -6.952 -4.569 10.298 1.00 97.38 112 CYS A CA 1
ATOM 892 C C . CYS A 1 112 ? -8.350 -4.586 10.934 1.00 97.38 112 CYS A C 1
ATOM 894 O O . CYS A 1 112 ? -8.506 -5.066 12.051 1.00 97.38 112 CYS A O 1
ATOM 896 N N . SER A 1 113 ? -9.384 -4.142 10.218 1.00 97.94 113 SER A N 1
ATOM 897 C CA . SER A 1 113 ? -10.760 -4.112 10.728 1.00 97.94 113 SER A CA 1
ATOM 898 C C . SER A 1 113 ? -11.295 -5.504 11.072 1.00 97.94 113 SER A C 1
ATOM 900 O O . SER A 1 113 ? -11.912 -5.687 12.121 1.00 97.94 113 SER A O 1
ATOM 902 N N . LEU A 1 114 ? -11.023 -6.506 10.234 1.00 96.56 114 LEU A N 1
ATOM 903 C CA . LEU A 1 114 ? -11.436 -7.890 10.487 1.00 96.56 114 LEU A CA 1
ATOM 904 C C . LEU A 1 114 ? -10.587 -8.567 11.569 1.00 96.56 114 LEU A C 1
ATOM 906 O O . LEU A 1 114 ? -11.117 -9.338 12.370 1.00 96.56 114 LEU A O 1
ATOM 910 N N . THR A 1 115 ? -9.302 -8.223 11.673 1.00 96.56 115 THR A N 1
ATOM 911 C CA . THR A 1 115 ? -8.466 -8.603 12.819 1.00 96.56 115 THR A CA 1
ATOM 912 C C . THR A 1 115 ? -9.004 -8.006 14.123 1.00 96.56 115 THR A C 1
ATOM 914 O O . THR A 1 115 ? -9.104 -8.718 15.118 1.00 96.56 115 THR A O 1
ATOM 917 N N . TYR A 1 116 ? -9.437 -6.741 14.117 1.00 98.31 116 TYR A N 1
ATOM 918 C CA . TYR A 1 116 ? -10.028 -6.084 15.285 1.00 98.31 116 TYR A CA 1
ATOM 919 C C . TYR A 1 116 ? -11.313 -6.787 15.724 1.00 98.31 116 TYR A C 1
ATOM 921 O O . TYR A 1 116 ? -11.432 -7.180 16.882 1.00 98.31 116 TYR A O 1
ATOM 929 N N . LEU A 1 117 ? -12.228 -7.041 14.785 1.00 97.69 117 LEU A N 1
ATOM 930 C CA . LEU A 1 117 ? -13.454 -7.799 15.047 1.00 97.69 117 LEU A CA 1
ATOM 931 C C . LEU A 1 117 ? -13.178 -9.202 15.610 1.00 97.69 117 LEU A C 1
ATOM 933 O O . LEU A 1 117 ? -13.967 -9.698 16.404 1.00 97.69 117 LEU A O 1
ATOM 937 N N . SER A 1 118 ? -12.063 -9.829 15.229 1.00 96.44 118 SER A N 1
ATOM 938 C CA . SER A 1 118 ? -11.689 -11.159 15.724 1.00 96.44 118 SER A CA 1
ATOM 939 C C . SER A 1 118 ? -11.077 -11.128 17.129 1.00 96.44 118 SER A C 1
ATOM 941 O O . SER A 1 118 ? -11.268 -12.063 17.898 1.00 96.44 118 SER A O 1
ATOM 943 N N . MET A 1 119 ? -10.317 -10.082 17.465 1.00 98.19 119 MET A N 1
ATOM 944 C CA . MET A 1 119 ? -9.573 -10.003 18.729 1.00 98.19 119 MET A CA 1
ATOM 945 C C . MET A 1 119 ? -10.350 -9.296 19.844 1.00 98.19 119 MET A C 1
ATOM 947 O O . MET A 1 119 ? -10.269 -9.702 21.000 1.00 98.19 119 MET A O 1
ATOM 951 N N . PHE A 1 120 ? -11.078 -8.229 19.507 1.00 98.62 120 PHE A N 1
ATOM 952 C CA . PHE A 1 120 ? -11.727 -7.332 20.466 1.00 98.62 120 PHE A CA 1
ATOM 953 C C . PHE A 1 120 ? -13.094 -6.833 19.950 1.00 98.62 120 PHE A C 1
ATOM 955 O O . PHE A 1 120 ? -13.310 -5.621 19.857 1.00 98.62 120 PHE A O 1
ATOM 962 N N . PRO A 1 121 ? -14.037 -7.731 19.596 1.00 98.38 121 PRO A N 1
ATOM 963 C CA . PRO A 1 121 ? -15.337 -7.332 19.045 1.00 98.38 121 PRO A CA 1
ATOM 964 C C . PRO A 1 121 ? -16.124 -6.419 19.992 1.00 98.38 121 PRO A C 1
ATOM 966 O O . PRO A 1 121 ? -16.773 -5.473 19.547 1.00 98.38 121 PRO A O 1
ATOM 969 N N . GLU A 1 122 ? -16.010 -6.646 21.302 1.00 98.50 122 GLU A N 1
ATOM 970 C CA . GLU A 1 122 ? -16.737 -5.878 22.315 1.00 98.50 122 GLU A CA 1
ATOM 971 C C . GLU A 1 122 ? -16.300 -4.416 22.418 1.00 98.50 122 GLU A C 1
ATOM 973 O O . GLU A 1 122 ? -17.079 -3.588 22.882 1.00 98.50 122 GLU A O 1
ATOM 978 N N . SER A 1 123 ? -15.110 -4.073 21.926 1.00 98.62 123 SER A N 1
ATOM 979 C CA . SER A 1 123 ? -14.589 -2.702 21.909 1.00 9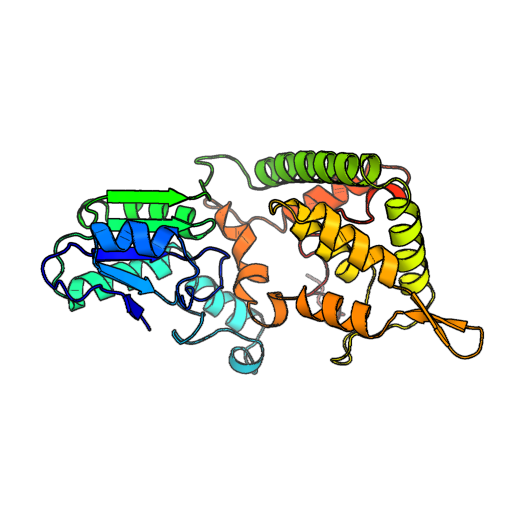8.62 123 SER A CA 1
ATOM 980 C C . SER A 1 123 ? -15.145 -1.844 20.765 1.00 98.62 123 SER A C 1
ATOM 982 O O . SER A 1 123 ? -14.843 -0.649 20.672 1.00 98.62 123 SER A O 1
ATOM 984 N N . LEU A 1 124 ? -15.912 -2.439 19.845 1.00 98.69 124 LEU A N 1
ATOM 985 C CA . LEU A 1 124 ? -16.314 -1.793 18.601 1.00 98.69 124 LEU A CA 1
ATOM 986 C C . LEU A 1 124 ? -17.794 -1.409 18.604 1.00 98.69 124 LEU A C 1
ATOM 988 O O . LEU A 1 124 ? -18.681 -2.213 18.871 1.00 98.69 124 LEU A O 1
ATOM 992 N N . LEU A 1 125 ? -18.063 -0.156 18.239 1.00 98.12 125 LEU A N 1
ATOM 993 C CA . LEU A 1 125 ? -19.411 0.347 17.986 1.00 98.12 125 LEU A CA 1
ATOM 994 C C . LEU A 1 125 ? -19.896 -0.075 16.593 1.00 98.12 125 LEU A C 1
ATOM 996 O O . LEU A 1 125 ? -21.043 -0.479 16.428 1.00 98.12 125 LEU A O 1
ATOM 1000 N N . ARG A 1 126 ? -19.035 0.094 15.579 1.00 98.06 126 ARG A N 1
ATOM 1001 C CA . ARG A 1 126 ? -19.274 -0.215 14.157 1.00 98.06 126 ARG A CA 1
ATOM 1002 C C . ARG A 1 126 ? -17.940 -0.458 13.448 1.00 98.06 126 ARG A C 1
ATOM 1004 O O . ARG A 1 126 ? -16.939 0.145 13.825 1.00 98.06 126 ARG A O 1
ATOM 1011 N N . SER A 1 127 ? -17.956 -1.265 12.389 1.00 98.12 127 SER A N 1
ATOM 1012 C CA . SER A 1 127 ? -16.808 -1.495 11.506 1.00 98.12 127 SER A CA 1
ATOM 1013 C C . SER A 1 127 ? -17.194 -1.201 10.058 1.00 98.12 127 SER A C 1
ATOM 1015 O O . SER A 1 127 ? -18.105 -1.827 9.517 1.00 98.12 127 SER A O 1
ATOM 1017 N N . TYR A 1 128 ? -16.534 -0.217 9.451 1.00 97.94 128 TYR A N 1
ATOM 1018 C CA . TYR A 1 128 ? -16.704 0.160 8.051 1.00 97.94 128 TYR A CA 1
ATOM 1019 C C . TYR A 1 128 ? -15.472 -0.279 7.258 1.00 97.94 128 TYR A C 1
ATOM 1021 O O . TYR A 1 128 ? -14.343 -0.022 7.671 1.00 97.94 128 TYR A O 1
ATOM 1029 N N . ILE A 1 129 ? -15.674 -0.919 6.107 1.00 96.75 129 ILE A N 1
ATOM 1030 C CA . ILE A 1 129 ? -14.582 -1.461 5.288 1.00 96.75 129 ILE A CA 1
ATOM 1031 C C . ILE A 1 129 ? -14.703 -0.923 3.862 1.00 96.75 129 ILE A C 1
ATOM 1033 O O . ILE A 1 129 ? -15.729 -1.098 3.207 1.00 96.75 129 ILE A O 1
ATOM 1037 N N . THR A 1 130 ? -13.640 -0.293 3.366 1.00 93.56 130 THR A N 1
ATOM 1038 C CA . THR A 1 130 ? -13.506 0.235 2.002 1.00 93.56 130 THR A CA 1
ATOM 1039 C C . THR A 1 130 ? -12.410 -0.532 1.256 1.00 93.56 130 THR A C 1
ATOM 1041 O O . THR A 1 130 ? -11.350 -0.018 0.890 1.00 93.56 130 THR A O 1
ATOM 1044 N N . GLY A 1 131 ? -12.682 -1.821 1.042 1.00 90.06 131 GLY A N 1
ATOM 1045 C CA . GLY A 1 131 ? -11.763 -2.776 0.421 1.00 90.06 131 GLY A CA 1
ATOM 1046 C C . GLY A 1 131 ? -10.850 -3.493 1.419 1.00 90.06 131 GLY A C 1
ATOM 1047 O O . GLY A 1 131 ? -10.765 -3.118 2.582 1.00 90.06 131 GLY A O 1
ATOM 1048 N N . GLY A 1 132 ? -10.176 -4.541 0.937 1.00 89.62 132 GLY A N 1
ATOM 1049 C CA . GLY A 1 132 ? -9.318 -5.412 1.745 1.00 89.62 132 GLY A CA 1
ATOM 1050 C C . GLY A 1 132 ? -10.101 -6.379 2.623 1.00 89.62 132 GLY A C 1
ATOM 1051 O O . GLY A 1 132 ? -10.187 -6.219 3.836 1.00 89.62 132 GLY A O 1
ATOM 1052 N N . ILE A 1 133 ? -10.672 -7.392 1.977 1.00 90.56 133 ILE A N 1
ATOM 1053 C CA . ILE A 1 133 ? -11.364 -8.492 2.644 1.00 90.56 133 ILE A CA 1
ATOM 1054 C C . ILE A 1 133 ? -10.484 -9.740 2.460 1.00 90.56 133 ILE A C 1
ATOM 1056 O O . ILE A 1 133 ? -10.309 -10.172 1.315 1.00 90.56 133 ILE A O 1
ATOM 1060 N N . PRO A 1 134 ? -9.889 -10.294 3.535 1.00 85.38 134 PRO A N 1
ATOM 1061 C CA . PRO A 1 134 ? -9.145 -11.534 3.480 1.00 85.38 134 PRO A CA 1
ATOM 1062 C C . PRO A 1 134 ? -10.079 -12.677 3.104 1.00 85.38 134 PRO A C 1
ATOM 1064 O O . PRO A 1 134 ? -11.256 -12.714 3.468 1.00 85.38 134 PRO A O 1
ATOM 1067 N N . SER A 1 135 ? -9.512 -13.655 2.417 1.00 86.62 135 SER A N 1
ATOM 1068 C CA . SER A 1 135 ? -10.127 -14.968 2.345 1.00 86.62 135 SER A CA 1
ATOM 1069 C C . SER A 1 135 ? -10.078 -15.646 3.721 1.00 86.62 135 SER A C 1
ATOM 1071 O O . SER A 1 135 ? -9.134 -15.444 4.483 1.00 86.62 135 SER A O 1
ATOM 1073 N N . ILE A 1 136 ? -11.081 -16.477 4.017 1.00 84.62 136 ILE A N 1
ATOM 1074 C CA . ILE A 1 136 ? -11.127 -17.281 5.244 1.00 84.62 136 ILE A CA 1
ATOM 1075 C C . ILE A 1 136 ? -10.241 -18.527 5.133 1.00 84.62 136 ILE A C 1
ATOM 1077 O O . ILE A 1 136 ? -9.744 -18.960 6.157 1.00 84.62 136 ILE A O 1
ATOM 1081 N N . SER A 1 137 ? -10.034 -19.096 3.937 1.00 86.75 137 SER A N 1
ATOM 1082 C CA . SER A 1 137 ? -9.339 -20.392 3.775 1.00 86.75 137 SER A CA 1
ATOM 1083 C C . SER A 1 137 ? -8.477 -20.543 2.515 1.00 86.75 137 SER A C 1
ATOM 1085 O O . SER A 1 137 ? -7.666 -21.460 2.424 1.00 86.75 137 SER A O 1
ATOM 1087 N N . ALA A 1 138 ? -8.649 -19.681 1.511 1.00 90.38 138 ALA A N 1
ATOM 1088 C CA . ALA A 1 138 ? -7.862 -19.730 0.282 1.00 90.38 138 ALA A CA 1
ATOM 1089 C C . ALA A 1 138 ? -6.368 -19.487 0.532 1.00 90.38 138 ALA A C 1
ATOM 1091 O O . ALA A 1 138 ? -5.981 -18.532 1.206 1.00 90.38 138 ALA A O 1
ATOM 1092 N N . HIS A 1 139 ? -5.549 -20.315 -0.110 1.00 92.56 139 HIS A N 1
ATOM 1093 C CA . HIS A 1 139 ? -4.106 -20.139 -0.194 1.00 92.56 139 HIS A CA 1
ATOM 1094 C C . HIS A 1 139 ? -3.750 -18.888 -1.034 1.00 92.56 139 HIS A C 1
ATOM 1096 O O . HIS A 1 139 ? -4.459 -18.604 -2.009 1.00 92.56 139 HIS A O 1
ATOM 1102 N N . PRO A 1 140 ? -2.646 -18.168 -0.738 1.00 92.00 140 PRO A N 1
ATOM 1103 C CA . PRO A 1 140 ? -2.189 -17.006 -1.503 1.00 92.00 140 PRO A CA 1
ATOM 1104 C C . PRO A 1 140 ? -2.097 -17.251 -3.015 1.00 92.00 140 PRO A C 1
ATOM 1106 O O . PRO A 1 140 ? -2.443 -16.367 -3.794 1.00 92.00 140 PRO A O 1
ATOM 1109 N N . ASP A 1 141 ? -1.726 -18.465 -3.439 1.00 92.06 141 ASP A N 1
ATOM 1110 C CA . ASP A 1 141 ? -1.651 -18.841 -4.863 1.00 92.06 141 ASP A CA 1
ATOM 1111 C C . ASP A 1 141 ? -2.984 -18.581 -5.588 1.00 92.06 141 ASP A C 1
ATOM 1113 O O . ASP A 1 141 ? -2.992 -17.997 -6.667 1.00 92.06 141 ASP A O 1
ATOM 1117 N N . VAL A 1 142 ? -4.125 -18.899 -4.962 1.00 92.06 142 VAL A N 1
ATOM 1118 C CA . VAL A 1 142 ? -5.462 -18.653 -5.537 1.00 92.06 142 VAL A CA 1
ATOM 1119 C C . VAL A 1 142 ? -5.724 -17.152 -5.695 1.00 92.06 142 VAL A C 1
ATOM 1121 O O . VAL A 1 142 ? -6.294 -16.702 -6.695 1.00 92.06 142 VAL A O 1
ATOM 1124 N N . VAL A 1 143 ? -5.287 -16.354 -4.715 1.00 90.00 143 VAL A N 1
ATOM 1125 C CA . VAL A 1 143 ? -5.412 -14.892 -4.749 1.00 90.00 143 VAL A CA 1
ATOM 1126 C C . VAL A 1 143 ? -4.583 -14.319 -5.895 1.00 90.00 143 VAL A C 1
ATOM 1128 O O . VAL A 1 143 ? -5.087 -13.492 -6.665 1.00 90.00 143 VAL A O 1
ATOM 1131 N N . TYR A 1 144 ? -3.339 -14.769 -6.056 1.00 89.56 144 TYR A N 1
ATOM 1132 C CA . TYR A 1 144 ? -2.462 -14.285 -7.117 1.00 89.56 144 TYR A CA 1
ATOM 1133 C C . TYR A 1 144 ? -2.878 -14.773 -8.501 1.00 89.56 144 TYR A C 1
ATOM 1135 O O . TYR A 1 144 ? -2.844 -13.978 -9.435 1.00 89.56 144 TYR A O 1
ATOM 1143 N N . GLU A 1 145 ? -3.360 -16.004 -8.659 1.00 89.06 145 GLU A N 1
ATOM 1144 C CA . GLU A 1 145 ? -3.924 -16.486 -9.926 1.00 89.06 145 GLU A CA 1
ATOM 1145 C C . GLU A 1 145 ? -5.098 -15.604 -10.385 1.00 89.06 145 GLU A C 1
ATOM 1147 O O . GLU A 1 145 ? -5.128 -15.126 -11.526 1.00 89.06 145 GLU A O 1
ATOM 1152 N N . ALA A 1 146 ? -6.028 -15.298 -9.474 1.00 90.31 146 ALA A N 1
ATOM 1153 C CA . ALA A 1 146 ? -7.133 -14.385 -9.754 1.00 90.31 146 ALA A CA 1
ATOM 1154 C C . ALA A 1 146 ? -6.650 -12.948 -10.025 1.00 90.31 146 ALA A C 1
ATOM 1156 O O . ALA A 1 146 ? -7.201 -12.256 -10.886 1.00 90.31 146 ALA A O 1
ATOM 1157 N N . THR A 1 147 ? -5.622 -12.491 -9.308 1.00 88.19 147 THR A N 1
ATOM 1158 C CA . THR A 1 147 ? -5.019 -11.165 -9.498 1.00 88.19 147 THR A CA 1
ATOM 1159 C C . THR A 1 147 ? -4.372 -11.053 -10.873 1.00 88.19 147 THR A C 1
ATOM 1161 O O . THR A 1 147 ? -4.711 -10.143 -11.622 1.00 88.19 147 THR A O 1
ATOM 1164 N N . PHE A 1 148 ? -3.525 -12.004 -11.270 1.00 85.88 148 PHE A N 1
ATOM 1165 C CA . PHE A 1 148 ? -2.856 -11.984 -12.570 1.00 85.88 148 PHE A CA 1
ATOM 1166 C C . PHE A 1 148 ? -3.826 -12.116 -13.742 1.00 85.88 148 PHE A C 1
ATOM 1168 O O . PHE A 1 148 ? -3.600 -11.489 -14.779 1.00 85.88 148 PHE A O 1
ATOM 1175 N N . LYS A 1 149 ? -4.936 -12.851 -13.580 1.00 87.38 149 LYS A N 1
ATOM 1176 C CA . LYS A 1 149 ? -6.024 -12.846 -14.567 1.00 87.38 149 LYS A CA 1
ATOM 1177 C C . LYS A 1 149 ? -6.547 -11.423 -14.794 1.00 87.38 149 LYS A C 1
ATOM 1179 O O . LYS A 1 149 ? -6.542 -10.957 -15.929 1.00 87.38 149 LYS A O 1
ATOM 1184 N N . ARG A 1 150 ? -6.903 -10.704 -13.722 1.00 88.31 150 ARG A N 1
ATOM 1185 C CA . ARG A 1 150 ? -7.379 -9.310 -13.807 1.00 88.31 150 ARG A CA 1
ATOM 1186 C C . ARG A 1 150 ? -6.311 -8.363 -14.352 1.00 88.31 150 ARG A C 1
ATOM 1188 O O . ARG A 1 150 ? -6.630 -7.498 -15.161 1.00 88.31 150 ARG A O 1
ATOM 1195 N N . THR A 1 151 ? -5.051 -8.536 -13.953 1.00 85.81 151 THR A N 1
ATOM 1196 C CA . THR A 1 151 ? -3.927 -7.739 -14.464 1.00 85.81 151 THR A CA 1
ATOM 1197 C C . THR A 1 151 ? -3.790 -7.890 -15.975 1.00 85.81 151 THR A C 1
ATOM 1199 O O . THR A 1 151 ? -3.619 -6.890 -16.671 1.00 85.81 151 THR A O 1
ATOM 1202 N N . ARG A 1 152 ? -3.914 -9.113 -16.505 1.00 84.88 152 ARG A N 1
ATOM 1203 C CA . ARG A 1 152 ? -3.892 -9.364 -17.951 1.00 84.88 152 ARG A CA 1
ATOM 1204 C C . ARG A 1 152 ? -5.078 -8.711 -18.658 1.00 84.88 152 ARG A C 1
ATOM 1206 O O . ARG A 1 152 ? -4.878 -8.079 -19.689 1.00 84.88 152 ARG A O 1
ATOM 1213 N N . ASP A 1 153 ? -6.279 -8.819 -18.095 1.00 87.56 153 ASP A N 1
ATOM 1214 C CA . ASP A 1 153 ? -7.482 -8.212 -18.676 1.00 87.56 153 ASP A CA 1
ATOM 1215 C C . ASP A 1 153 ? -7.360 -6.674 -18.723 1.00 87.56 153 ASP A C 1
ATOM 1217 O O . ASP A 1 153 ? -7.691 -6.051 -19.730 1.00 87.56 153 ASP A O 1
ATOM 1221 N N . LYS A 1 154 ? -6.793 -6.054 -17.677 1.00 88.38 154 LYS A N 1
ATOM 1222 C CA . LYS A 1 154 ? -6.497 -4.611 -17.639 1.00 88.38 154 LYS A CA 1
ATOM 1223 C C . LYS A 1 154 ? -5.406 -4.198 -18.625 1.00 88.38 154 LYS A C 1
ATOM 1225 O O . LYS A 1 154 ? -5.565 -3.183 -19.292 1.00 88.38 154 LYS A O 1
ATOM 1230 N N . ASN A 1 155 ? -4.336 -4.984 -18.743 1.00 86.50 155 ASN A N 1
ATOM 1231 C CA . ASN A 1 155 ? -3.295 -4.766 -19.751 1.00 86.50 155 ASN A CA 1
ATOM 1232 C C . ASN A 1 155 ? -3.892 -4.791 -21.164 1.00 86.50 155 ASN A C 1
ATOM 1234 O O . ASN A 1 155 ? -3.643 -3.885 -21.951 1.00 86.50 155 ASN A O 1
ATOM 1238 N N . LYS A 1 156 ? -4.722 -5.799 -21.463 1.00 88.38 156 LYS A N 1
ATOM 1239 C CA . LYS A 1 156 ? -5.416 -5.914 -22.749 1.00 88.38 156 LYS A CA 1
ATOM 1240 C C . LYS A 1 156 ? -6.272 -4.675 -23.027 1.00 88.38 156 LYS A C 1
ATOM 1242 O O . LYS A 1 156 ? -6.093 -4.056 -24.068 1.00 88.38 156 LYS A O 1
ATOM 1247 N N . ALA A 1 157 ? -7.117 -4.273 -22.077 1.00 91.50 157 ALA A N 1
ATOM 1248 C CA . ALA A 1 157 ? -7.962 -3.088 -22.225 1.00 91.50 157 ALA A CA 1
ATOM 1249 C C . ALA A 1 157 ? -7.149 -1.800 -22.452 1.00 91.50 157 ALA A C 1
ATOM 1251 O O . ALA A 1 157 ? -7.536 -0.955 -23.254 1.00 91.50 157 ALA A O 1
ATOM 1252 N N . PHE A 1 158 ? -6.007 -1.651 -21.773 1.00 91.00 158 PHE A N 1
ATOM 1253 C CA . PHE A 1 158 ? -5.117 -0.507 -21.966 1.00 91.00 158 PHE A CA 1
ATOM 1254 C C . PHE A 1 158 ? -4.542 -0.457 -23.389 1.00 91.00 158 PHE A C 1
ATOM 1256 O O . PHE A 1 158 ? -4.596 0.591 -24.027 1.00 91.00 158 PHE A O 1
ATOM 1263 N N . PHE A 1 159 ? -4.038 -1.578 -23.915 1.00 89.44 159 PHE A N 1
ATOM 1264 C CA . PHE A 1 159 ? -3.487 -1.627 -25.275 1.00 89.44 159 PHE A CA 1
ATOM 1265 C C . PHE A 1 159 ? -4.562 -1.546 -26.368 1.00 89.44 159 PHE A C 1
ATOM 1267 O O . PHE A 1 159 ? -4.289 -1.019 -27.441 1.00 89.44 159 PHE A O 1
ATOM 1274 N N . GLU A 1 160 ? -5.786 -2.007 -26.100 1.00 93.81 160 GLU A N 1
ATOM 1275 C CA . GLU A 1 160 ? -6.936 -1.782 -26.987 1.00 93.81 160 GLU A CA 1
ATOM 1276 C C . GLU A 1 160 ? -7.311 -0.295 -27.053 1.00 93.81 160 GLU A C 1
ATOM 1278 O O . GLU A 1 160 ? -7.588 0.221 -28.134 1.00 93.81 160 GLU A O 1
ATOM 1283 N N . GLN A 1 161 ? -7.280 0.408 -25.915 1.00 96.19 161 GLN A N 1
ATOM 1284 C CA . GLN A 1 161 ? -7.555 1.844 -25.859 1.00 96.19 161 GLN A CA 1
ATOM 1285 C C . GLN A 1 161 ? -6.421 2.687 -26.466 1.00 96.19 161 GLN A C 1
ATOM 1287 O O . GLN A 1 161 ? -6.692 3.701 -27.109 1.00 96.19 161 GLN A O 1
ATOM 1292 N N . PHE A 1 162 ? -5.164 2.272 -26.284 1.00 94.81 162 PHE A N 1
ATOM 1293 C CA . PHE A 1 162 ? -3.978 2.969 -26.787 1.00 94.81 162 PHE A CA 1
ATOM 1294 C C . PHE A 1 162 ? -3.085 2.027 -27.613 1.00 94.81 162 PHE A C 1
ATOM 1296 O O . PHE A 1 162 ? -2.065 1.543 -27.113 1.00 94.81 162 PHE A O 1
ATOM 1303 N N . PRO A 1 163 ? -3.401 1.797 -28.902 1.00 91.94 163 PRO A N 1
ATOM 1304 C CA . PRO A 1 163 ? -2.676 0.830 -29.734 1.00 91.94 163 PRO A CA 1
ATOM 1305 C C . PRO A 1 163 ? -1.169 1.099 -29.867 1.00 91.94 163 PRO A C 1
ATOM 1307 O O . PRO A 1 163 ? -0.376 0.171 -30.011 1.00 91.94 163 PRO A O 1
ATOM 1310 N N . GLN A 1 164 ? -0.743 2.365 -29.776 1.00 93.38 164 GLN A N 1
ATOM 1311 C CA . GLN A 1 164 ? 0.676 2.739 -29.840 1.00 93.38 164 GLN A CA 1
ATOM 1312 C C . GLN A 1 164 ? 1.450 2.409 -28.556 1.00 93.38 164 GLN A C 1
ATOM 1314 O O . GLN A 1 164 ? 2.675 2.275 -28.590 1.00 93.38 164 GLN A O 1
ATOM 1319 N N . ALA A 1 165 ? 0.760 2.243 -27.423 1.00 91.56 165 ALA A N 1
ATOM 1320 C CA . ALA A 1 165 ? 1.403 2.059 -26.127 1.00 91.56 165 ALA A CA 1
ATOM 1321 C C . ALA A 1 165 ? 2.262 0.791 -26.079 1.00 91.56 165 ALA A C 1
ATOM 1323 O O . ALA A 1 165 ? 3.318 0.791 -25.450 1.00 91.56 165 ALA A O 1
ATOM 1324 N N . GLN A 1 166 ? 1.868 -0.270 -26.791 1.00 87.69 166 GLN A N 1
ATOM 1325 C CA . GLN A 1 166 ? 2.657 -1.501 -26.849 1.00 87.69 166 GLN A CA 1
ATOM 1326 C C . GLN A 1 166 ? 4.032 -1.265 -27.491 1.00 87.69 166 GLN A C 1
ATOM 1328 O O . GLN A 1 166 ? 5.046 -1.726 -26.965 1.00 87.69 166 GLN A O 1
ATOM 1333 N N . ALA A 1 167 ? 4.086 -0.503 -28.588 1.00 88.69 167 ALA A N 1
ATOM 1334 C CA . ALA A 1 167 ? 5.340 -0.151 -29.249 1.00 88.69 167 ALA A CA 1
ATOM 1335 C C . ALA A 1 167 ? 6.214 0.759 -28.367 1.00 88.69 167 ALA A C 1
ATOM 1337 O O . ALA A 1 167 ? 7.426 0.551 -28.286 1.00 88.69 167 ALA A O 1
ATOM 1338 N N . LEU A 1 168 ? 5.603 1.714 -27.656 1.00 94.00 168 LEU A N 1
ATOM 1339 C CA . LEU A 1 168 ? 6.302 2.581 -26.701 1.00 94.00 168 LEU A CA 1
ATOM 1340 C C . LEU A 1 168 ? 6.920 1.770 -25.554 1.00 94.00 168 LEU A C 1
ATOM 1342 O O . LEU A 1 168 ? 8.116 1.894 -25.289 1.00 94.00 168 LEU A O 1
ATOM 1346 N N . CYS A 1 169 ? 6.151 0.878 -24.924 1.00 92.31 169 CYS A N 1
ATOM 1347 C CA . CYS A 1 169 ? 6.670 0.010 -23.870 1.00 92.31 169 CYS A CA 1
ATOM 1348 C C . CYS A 1 169 ? 7.803 -0.896 -24.373 1.00 92.31 169 CYS A C 1
ATOM 1350 O O . CYS A 1 169 ? 8.807 -1.057 -23.680 1.00 92.31 169 CYS A O 1
ATOM 1352 N N . GLN A 1 170 ? 7.671 -1.469 -25.575 1.00 89.00 170 GLN A N 1
ATOM 1353 C CA . GLN A 1 170 ? 8.708 -2.313 -26.173 1.00 89.00 170 GLN A CA 1
ATOM 1354 C C . GLN A 1 170 ? 9.996 -1.524 -26.437 1.00 89.00 170 GLN A C 1
ATOM 1356 O O . GLN A 1 170 ? 11.092 -2.024 -26.178 1.00 89.00 170 GLN A O 1
ATOM 1361 N N . LYS A 1 171 ? 9.873 -0.285 -26.922 1.00 93.62 171 LYS A N 1
ATOM 1362 C CA . LYS A 1 171 ? 11.002 0.619 -27.152 1.00 93.62 171 LYS A CA 1
ATOM 1363 C C . LYS A 1 171 ? 11.739 0.940 -25.850 1.00 93.62 171 LYS A C 1
ATOM 1365 O O . LYS A 1 171 ? 12.959 0.806 -25.809 1.00 93.62 171 LYS A O 1
ATOM 1370 N N . ILE A 1 172 ? 11.010 1.291 -24.786 1.00 95.31 172 ILE A N 1
ATOM 1371 C CA . ILE A 1 172 ? 11.586 1.540 -23.453 1.00 95.31 172 ILE A CA 1
ATOM 1372 C C . ILE A 1 172 ? 12.286 0.279 -22.935 1.00 95.31 172 ILE A C 1
ATOM 1374 O O . ILE A 1 172 ? 13.447 0.337 -22.542 1.00 95.31 172 ILE A O 1
ATOM 1378 N N . ALA A 1 173 ? 11.624 -0.881 -22.985 1.00 92.31 173 ALA A N 1
ATOM 1379 C CA . ALA A 1 173 ? 12.199 -2.133 -22.498 1.00 92.31 173 ALA A CA 1
ATOM 1380 C C . ALA A 1 173 ? 13.485 -2.518 -23.251 1.00 92.31 173 ALA A C 1
ATOM 1382 O O . ALA A 1 173 ? 14.489 -2.841 -22.621 1.00 92.31 173 ALA A O 1
ATOM 1383 N N . ASN A 1 174 ? 13.486 -2.426 -24.585 1.00 90.12 174 ASN A N 1
ATOM 1384 C CA . ASN A 1 174 ? 14.674 -2.683 -25.402 1.00 90.12 174 ASN A CA 1
ATOM 1385 C C . ASN A 1 174 ? 15.815 -1.721 -25.063 1.00 90.12 174 ASN A C 1
ATOM 1387 O O . ASN A 1 174 ? 16.969 -2.137 -24.990 1.00 90.12 174 ASN A O 1
ATOM 1391 N N . HIS A 1 175 ? 15.500 -0.446 -24.831 1.00 95.12 175 HIS A N 1
ATOM 1392 C CA . HIS A 1 175 ? 16.492 0.542 -24.422 1.00 95.12 175 HIS A CA 1
ATOM 1393 C C . HIS A 1 175 ? 17.139 0.175 -23.083 1.00 95.12 175 HIS A C 1
ATOM 1395 O O . HIS A 1 175 ? 18.362 0.162 -22.997 1.00 95.12 175 HIS A O 1
ATOM 1401 N N . LEU A 1 176 ? 16.342 -0.202 -22.078 1.00 94.88 176 LEU A N 1
ATOM 1402 C CA . LEU A 1 176 ? 16.825 -0.597 -20.746 1.00 94.88 176 LEU A CA 1
ATOM 1403 C C . LEU A 1 176 ? 17.619 -1.916 -20.739 1.00 94.88 176 LEU A C 1
ATOM 1405 O O . LEU A 1 176 ? 18.447 -2.125 -19.853 1.00 94.88 176 LEU A O 1
ATOM 1409 N N . ILE A 1 177 ? 17.364 -2.811 -21.700 1.00 91.69 177 ILE A N 1
ATOM 1410 C CA . ILE A 1 177 ? 18.138 -4.050 -21.894 1.00 91.69 177 ILE A CA 1
ATOM 1411 C C . ILE A 1 177 ? 19.513 -3.742 -22.491 1.00 91.69 177 ILE A C 1
ATOM 1413 O O . ILE A 1 177 ? 20.508 -4.324 -22.067 1.00 91.69 177 ILE A O 1
ATOM 1417 N N . ASN A 1 178 ? 19.560 -2.849 -23.479 1.00 94.62 178 ASN A N 1
ATOM 1418 C CA . ASN A 1 178 ? 20.757 -2.616 -24.288 1.00 94.62 178 ASN A CA 1
ATOM 1419 C C . ASN A 1 178 ? 21.665 -1.505 -23.752 1.00 94.62 178 ASN A C 1
ATOM 1421 O O . ASN A 1 178 ? 22.811 -1.409 -24.182 1.00 94.62 178 ASN A O 1
ATOM 1425 N N . ASN A 1 179 ? 21.169 -0.658 -22.851 1.00 95.12 179 ASN A N 1
ATOM 1426 C CA . ASN A 1 179 ? 21.894 0.513 -22.371 1.00 95.12 179 ASN A CA 1
ATOM 1427 C C . ASN A 1 179 ? 21.962 0.547 -20.860 1.00 95.12 179 ASN A C 1
ATOM 1429 O O . ASN A 1 179 ? 21.131 -0.037 -20.158 1.00 95.12 179 ASN A O 1
ATOM 1433 N N . GLU A 1 180 ? 22.950 1.286 -20.358 1.00 96.38 180 GLU A N 1
ATOM 1434 C CA . GLU A 1 180 ? 23.036 1.580 -18.948 1.00 96.38 180 GLU A CA 1
ATOM 1435 C C . GLU A 1 180 ? 22.299 2.851 -18.536 1.00 96.38 180 GLU A C 1
ATOM 1437 O O . GLU A 1 180 ? 22.800 3.948 -18.736 1.00 96.38 180 GLU A O 1
ATOM 1442 N N . GLU A 1 181 ? 21.116 2.682 -17.940 1.00 97.38 181 GLU A N 1
ATOM 1443 C CA . GLU A 1 181 ? 20.257 3.784 -17.508 1.00 97.38 181 GLU A CA 1
ATOM 1444 C C . GLU A 1 181 ? 20.122 3.847 -15.989 1.00 97.38 181 GLU A C 1
ATOM 1446 O O . GLU A 1 181 ? 20.096 2.821 -15.296 1.00 97.38 181 GLU A O 1
ATOM 1451 N N . PHE A 1 182 ?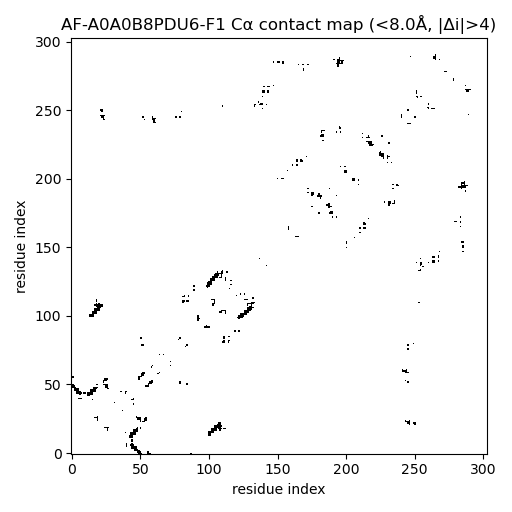 20.006 5.070 -15.477 1.00 97.62 182 PHE A N 1
ATOM 1452 C CA . PHE A 1 182 ? 19.948 5.356 -14.050 1.00 97.62 182 PHE A CA 1
ATOM 1453 C C . PHE A 1 182 ? 18.823 6.341 -13.748 1.00 97.62 182 PHE A C 1
ATOM 1455 O O . PHE A 1 182 ? 18.579 7.293 -14.486 1.00 97.62 182 PHE A O 1
ATOM 1462 N N . LEU A 1 183 ? 18.133 6.108 -12.637 1.00 96.44 183 LEU A N 1
ATOM 1463 C CA . LEU A 1 183 ? 17.185 7.065 -12.082 1.00 96.44 183 LEU A CA 1
ATOM 1464 C C . LEU A 1 183 ? 17.940 8.269 -11.492 1.00 96.44 183 LEU A C 1
ATOM 1466 O O . LEU A 1 183 ? 19.127 8.151 -11.179 1.00 96.44 183 LEU A O 1
ATOM 1470 N N . PRO A 1 184 ? 17.269 9.412 -11.258 1.00 96.25 184 PRO A N 1
ATOM 1471 C CA . PRO A 1 184 ? 17.914 10.625 -10.746 1.00 96.25 184 PRO A CA 1
ATOM 1472 C C . PRO A 1 184 ? 18.653 10.453 -9.409 1.00 96.25 184 PRO A C 1
ATOM 1474 O O . PRO A 1 184 ? 19.559 11.222 -9.107 1.00 96.25 184 PRO A O 1
ATOM 1477 N N . ASN A 1 185 ? 18.299 9.436 -8.617 1.00 93.06 185 ASN A N 1
ATOM 1478 C CA . ASN A 1 185 ? 18.969 9.089 -7.361 1.00 93.06 185 ASN A CA 1
ATOM 1479 C C . ASN A 1 185 ? 20.212 8.185 -7.539 1.00 93.06 185 ASN A C 1
ATOM 1481 O O . ASN A 1 185 ? 20.761 7.709 -6.549 1.00 93.06 185 ASN A O 1
ATOM 1485 N N . GLY A 1 186 ? 20.627 7.895 -8.777 1.00 95.00 186 GLY A N 1
ATOM 1486 C CA . GLY A 1 186 ? 21.762 7.025 -9.101 1.00 95.00 186 GLY A CA 1
ATOM 1487 C C . GLY A 1 186 ? 21.451 5.525 -9.093 1.00 95.00 186 GLY A C 1
ATOM 1488 O O . GLY A 1 186 ? 22.332 4.713 -9.371 1.00 95.00 186 GLY A O 1
ATOM 1489 N N . GLN A 1 187 ? 20.212 5.117 -8.802 1.00 92.88 187 GLN A N 1
ATOM 1490 C CA . GLN A 1 187 ? 19.823 3.712 -8.867 1.00 92.88 187 GLN A CA 1
ATOM 1491 C C . GLN A 1 187 ? 19.755 3.237 -10.318 1.00 92.88 187 GLN A C 1
ATOM 1493 O O . GLN A 1 187 ? 19.185 3.910 -11.177 1.00 92.88 187 GLN A O 1
ATOM 1498 N N . ARG A 1 188 ? 20.252 2.024 -10.576 1.00 95.38 188 ARG A N 1
ATOM 1499 C CA . ARG A 1 188 ? 20.057 1.340 -11.856 1.00 95.38 188 ARG A CA 1
ATOM 1500 C C . ARG A 1 188 ? 18.576 1.314 -12.234 1.00 95.38 188 ARG A C 1
ATOM 1502 O O . ARG A 1 188 ? 17.770 0.875 -11.417 1.00 95.38 188 ARG A O 1
ATOM 1509 N N . PHE A 1 189 ? 18.233 1.709 -13.460 1.00 95.50 189 PHE A N 1
ATOM 1510 C CA . PHE A 1 189 ? 16.881 1.577 -13.992 1.00 95.50 189 PHE A CA 1
ATOM 1511 C C . PHE A 1 189 ? 16.767 0.328 -14.876 1.00 95.50 189 PHE A C 1
ATOM 1513 O O . PHE A 1 189 ? 17.463 0.175 -15.876 1.00 95.50 189 PHE A O 1
ATOM 1520 N N . THR A 1 190 ? 15.917 -0.609 -14.464 1.00 93.50 190 THR A N 1
ATOM 1521 C CA . THR A 1 190 ? 15.734 -1.926 -15.094 1.00 93.50 190 THR A CA 1
ATOM 1522 C C . THR A 1 190 ? 14.347 -2.069 -15.711 1.00 93.50 190 THR A C 1
ATOM 1524 O O . THR A 1 190 ? 13.410 -1.357 -15.344 1.00 93.50 190 THR A O 1
ATOM 1527 N N . VAL A 1 191 ? 14.184 -3.050 -16.604 1.00 89.44 191 VAL A N 1
ATOM 1528 C CA . VAL A 1 191 ? 12.867 -3.423 -17.145 1.00 89.44 191 VAL A CA 1
ATOM 1529 C C . VAL A 1 191 ? 11.905 -3.814 -16.021 1.00 89.44 191 VAL A C 1
ATOM 1531 O O . VAL A 1 191 ? 10.742 -3.425 -16.048 1.00 89.44 191 VAL A O 1
ATOM 1534 N N . GLU A 1 192 ? 12.384 -4.525 -14.999 1.00 87.25 192 GLU A N 1
ATOM 1535 C CA . GLU A 1 192 ? 11.598 -4.904 -13.822 1.00 87.25 192 GLU A CA 1
ATOM 1536 C C . GLU A 1 192 ? 11.040 -3.688 -13.078 1.00 87.25 192 GLU A C 1
ATOM 1538 O O . GLU A 1 192 ? 9.888 -3.713 -12.656 1.00 87.25 192 GLU A O 1
ATOM 1543 N N . GLN A 1 193 ? 11.836 -2.627 -12.915 1.00 89.50 193 GLN A N 1
ATOM 1544 C CA . GLN A 1 193 ? 11.369 -1.378 -12.308 1.00 89.50 193 GLN A CA 1
ATOM 1545 C C . GLN A 1 193 ? 10.391 -0.639 -13.214 1.00 89.50 193 GLN A C 1
ATOM 1547 O O . GLN A 1 193 ? 9.406 -0.100 -12.722 1.00 89.50 193 GLN A O 1
ATOM 1552 N N . PHE A 1 194 ? 10.627 -0.634 -14.528 1.00 92.69 194 PHE A N 1
ATOM 1553 C CA . PHE A 1 194 ? 9.684 -0.055 -15.481 1.00 92.69 194 PHE A CA 1
ATOM 1554 C C . PHE A 1 194 ? 8.313 -0.745 -15.403 1.00 92.69 194 PHE A C 1
ATOM 1556 O O . PHE A 1 194 ? 7.289 -0.077 -15.300 1.00 92.69 194 PHE A O 1
ATOM 1563 N N . GLN A 1 195 ? 8.288 -2.078 -15.329 1.00 88.56 195 GLN A N 1
ATOM 1564 C CA . GLN A 1 195 ? 7.060 -2.874 -15.200 1.00 88.56 195 GLN A CA 1
ATOM 1565 C C . GLN A 1 195 ? 6.241 -2.555 -13.938 1.00 88.56 195 GLN A C 1
ATOM 1567 O O . GLN A 1 195 ? 5.043 -2.850 -13.907 1.00 88.56 195 GLN A O 1
ATOM 1572 N N . GLN A 1 196 ? 6.842 -1.951 -12.902 1.00 85.88 196 GLN A N 1
ATOM 1573 C CA . GLN A 1 196 ? 6.127 -1.607 -11.668 1.00 85.88 196 GLN A CA 1
ATOM 1574 C C . GLN A 1 196 ? 5.025 -0.569 -11.891 1.00 85.88 196 GLN A C 1
ATOM 1576 O O . GLN A 1 196 ? 4.028 -0.624 -11.176 1.00 85.88 196 GLN A O 1
ATOM 1581 N N . ILE A 1 197 ? 5.113 0.289 -12.920 1.00 88.81 197 ILE A N 1
ATOM 1582 C CA . ILE A 1 197 ? 4.041 1.260 -13.222 1.00 88.81 197 ILE A CA 1
ATOM 1583 C C . ILE A 1 197 ? 2.718 0.578 -13.593 1.00 88.81 197 ILE A C 1
ATOM 1585 O O . ILE A 1 197 ? 1.664 1.204 -13.526 1.00 88.81 197 ILE A O 1
ATOM 1589 N N . GLY A 1 198 ? 2.738 -0.723 -13.912 1.00 87.00 198 GLY A N 1
ATOM 1590 C CA . GLY A 1 198 ? 1.531 -1.528 -14.091 1.00 87.00 198 GLY A CA 1
ATOM 1591 C C . GLY A 1 198 ? 0.634 -1.587 -12.846 1.00 87.00 198 GLY A C 1
ATOM 1592 O O . GLY A 1 198 ? -0.561 -1.851 -12.979 1.00 87.00 198 GLY A O 1
ATOM 1593 N N . ILE A 1 199 ? 1.157 -1.283 -11.647 1.00 85.31 199 ILE A N 1
ATOM 1594 C CA . ILE A 1 199 ? 0.349 -1.144 -10.424 1.00 85.31 199 ILE A CA 1
ATOM 1595 C C . ILE A 1 199 ? -0.764 -0.098 -10.586 1.00 85.31 199 ILE A C 1
ATOM 1597 O O . ILE A 1 199 ? -1.859 -0.269 -10.044 1.00 85.31 199 ILE A O 1
ATOM 1601 N N . ASN A 1 200 ? -0.529 0.926 -11.413 1.00 89.50 200 ASN A N 1
ATOM 1602 C CA . ASN A 1 200 ? -1.477 2.003 -11.667 1.00 89.50 200 ASN A CA 1
ATOM 1603 C C . ASN A 1 200 ? -2.792 1.484 -12.249 1.00 89.50 200 ASN A C 1
ATOM 1605 O O . ASN A 1 200 ? -3.842 2.060 -11.978 1.00 89.50 200 ASN A O 1
ATOM 1609 N N . PHE A 1 201 ? -2.792 0.361 -12.971 1.00 88.56 201 PHE A N 1
ATOM 1610 C CA . PHE A 1 201 ? -4.009 -0.227 -13.546 1.00 88.56 201 PHE A CA 1
ATOM 1611 C C . PHE A 1 201 ? -4.987 -0.790 -12.503 1.00 88.56 201 PHE A C 1
ATOM 1613 O O . PHE A 1 201 ? -6.138 -1.092 -12.837 1.00 88.56 201 PHE A O 1
ATOM 1620 N N . GLY A 1 202 ? -4.550 -0.918 -11.245 1.00 85.69 202 GLY A N 1
ATOM 1621 C CA . GLY A 1 202 ? -5.416 -1.196 -10.099 1.00 85.69 202 GLY A CA 1
ATOM 1622 C C . GLY A 1 202 ? -6.196 0.026 -9.598 1.00 85.69 202 GLY A C 1
ATOM 1623 O O . GLY A 1 202 ? -7.142 -0.134 -8.829 1.00 85.69 202 GLY A O 1
ATOM 1624 N N . MET A 1 203 ? -5.834 1.233 -10.034 1.00 85.44 203 MET A N 1
ATOM 1625 C CA . MET A 1 203 ? -6.475 2.492 -9.658 1.00 85.44 203 MET A CA 1
ATOM 1626 C C . MET A 1 203 ? -7.356 3.022 -10.796 1.00 85.44 203 MET A C 1
ATOM 1628 O O . MET A 1 203 ? -7.111 2.773 -11.976 1.00 85.44 203 MET A O 1
ATOM 1632 N N . SER A 1 204 ? -8.412 3.756 -10.446 1.00 86.44 204 SER A N 1
ATOM 1633 C CA . SER A 1 204 ? -9.321 4.342 -11.439 1.00 86.44 204 SER A CA 1
ATOM 1634 C C . SER A 1 204 ? -8.688 5.560 -12.117 1.00 86.44 204 SER A C 1
ATOM 1636 O O . SER A 1 204 ? -8.009 6.344 -11.463 1.00 86.44 204 SER A O 1
ATOM 1638 N N . GLY A 1 205 ? -8.936 5.738 -13.419 1.00 91.25 205 GLY A N 1
ATOM 1639 C CA . GLY A 1 205 ? -8.519 6.933 -14.169 1.00 91.25 205 GLY A CA 1
ATOM 1640 C C . GLY A 1 205 ? -7.035 7.005 -14.556 1.00 91.25 205 GLY A C 1
ATOM 1641 O O . GLY A 1 205 ? -6.604 8.006 -15.113 1.00 91.25 205 GLY A O 1
ATOM 1642 N N . THR A 1 206 ? -6.246 5.960 -14.311 1.00 93.31 206 THR A N 1
ATOM 1643 C CA . THR A 1 206 ? -4.783 5.980 -14.504 1.00 93.31 206 THR A CA 1
ATOM 1644 C C . THR A 1 206 ? -4.304 5.588 -15.899 1.00 93.31 206 THR A C 1
ATOM 1646 O O . THR A 1 206 ? -3.133 5.787 -16.217 1.00 93.31 206 THR A O 1
ATOM 1649 N N . PHE A 1 207 ? -5.184 5.054 -16.747 1.00 94.56 207 PHE A N 1
ATOM 1650 C CA . PHE A 1 207 ? -4.844 4.627 -18.106 1.00 94.56 207 PHE A CA 1
ATOM 1651 C C . PHE A 1 207 ? -4.284 5.789 -18.943 1.00 94.56 207 PHE A C 1
ATOM 1653 O O . PHE A 1 207 ? -3.173 5.695 -19.455 1.00 94.56 207 PHE A O 1
ATOM 1660 N N . LEU A 1 208 ? -5.002 6.913 -19.017 1.00 96.62 208 LEU A N 1
ATOM 1661 C CA . LEU A 1 208 ? -4.582 8.065 -19.819 1.00 96.62 208 LEU A CA 1
ATOM 1662 C C . LEU A 1 208 ? -3.280 8.724 -19.304 1.00 96.62 208 LEU A C 1
ATOM 1664 O O . LEU A 1 208 ? -2.367 8.896 -20.110 1.00 96.62 208 LEU A O 1
ATOM 1668 N N . PRO A 1 209 ? -3.112 9.012 -17.995 1.00 96.38 209 PRO A N 1
ATOM 1669 C CA . PRO A 1 209 ? -1.830 9.487 -17.467 1.00 96.38 209 PRO A CA 1
ATOM 1670 C C . PRO A 1 209 ? -0.663 8.531 -17.742 1.00 96.38 209 PRO A C 1
ATOM 1672 O O . PRO A 1 209 ? 0.426 8.976 -18.092 1.00 96.38 209 PRO A O 1
ATOM 1675 N N . THR A 1 210 ? -0.890 7.215 -17.635 1.00 95.12 210 THR A N 1
ATOM 1676 C CA . THR A 1 210 ? 0.146 6.214 -17.945 1.00 95.12 210 THR A CA 1
ATOM 1677 C C . THR A 1 210 ? 0.543 6.282 -19.417 1.00 95.12 210 THR A C 1
ATOM 1679 O O . THR A 1 210 ? 1.726 6.216 -19.732 1.00 95.12 210 THR A O 1
ATOM 1682 N N . TYR A 1 211 ? -0.418 6.460 -20.326 1.00 96.69 211 TYR A N 1
ATOM 1683 C CA . TYR A 1 211 ? -0.129 6.626 -21.749 1.00 96.69 211 TYR A CA 1
ATOM 1684 C C . TYR A 1 211 ? 0.721 7.875 -22.034 1.00 96.69 211 TYR A C 1
ATOM 1686 O O . TYR A 1 211 ? 1.750 7.759 -22.697 1.00 96.69 211 TYR A O 1
ATOM 1694 N N . TYR A 1 212 ? 0.363 9.037 -21.480 1.00 97.69 212 TYR A N 1
ATOM 1695 C CA . TYR A 1 212 ? 1.150 10.267 -21.656 1.00 97.69 212 TYR A CA 1
ATOM 1696 C C . TYR A 1 212 ? 2.568 10.163 -21.077 1.00 97.69 212 TYR A C 1
ATOM 1698 O O . TYR A 1 212 ? 3.526 10.696 -21.645 1.00 97.69 212 TYR A O 1
ATOM 1706 N N . LEU A 1 213 ? 2.735 9.425 -19.976 1.00 97.06 213 LEU A N 1
ATOM 1707 C CA . LEU A 1 213 ? 4.061 9.123 -19.444 1.00 97.06 213 LEU A CA 1
ATOM 1708 C C . LEU A 1 213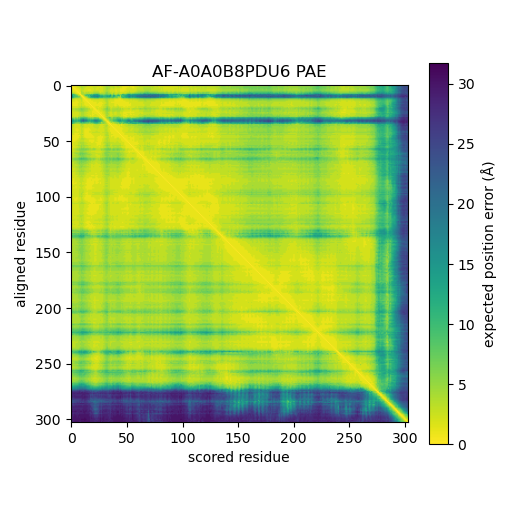 ? 4.895 8.301 -20.444 1.00 97.06 213 LEU A C 1
ATOM 1710 O O . LEU A 1 213 ? 6.068 8.596 -20.654 1.00 97.06 213 LEU A O 1
ATOM 1714 N N . LEU A 1 214 ? 4.299 7.298 -21.098 1.00 96.81 214 LEU A N 1
ATOM 1715 C CA . LEU A 1 214 ? 4.989 6.486 -22.110 1.00 96.81 214 LEU A CA 1
ATOM 1716 C C . LEU A 1 214 ? 5.343 7.293 -23.366 1.00 96.81 214 LEU A C 1
ATOM 1718 O O . LEU A 1 214 ? 6.418 7.103 -23.934 1.00 96.81 214 LEU A O 1
ATOM 1722 N N . GLU A 1 215 ? 4.452 8.184 -23.801 1.00 97.00 215 GLU A N 1
ATOM 1723 C CA . GLU A 1 215 ? 4.644 9.045 -24.975 1.00 97.00 215 GLU A CA 1
ATOM 1724 C C . GLU A 1 215 ? 5.835 10.001 -24.798 1.00 97.00 215 GLU A C 1
ATOM 1726 O O . GLU A 1 215 ? 6.595 10.238 -25.734 1.00 97.00 215 GLU A O 1
ATOM 1731 N N . SER A 1 216 ? 6.055 10.480 -23.572 1.00 96.62 216 SER A N 1
ATOM 1732 C CA . SER A 1 216 ? 7.128 11.424 -23.227 1.00 96.62 216 SER A CA 1
ATOM 1733 C C . SER A 1 216 ? 8.459 10.769 -22.830 1.00 96.62 216 SER A C 1
ATOM 1735 O O . SER A 1 216 ? 9.389 11.470 -22.419 1.00 96.62 216 SER A O 1
ATOM 1737 N N . ALA A 1 217 ? 8.580 9.441 -22.953 1.00 98.00 217 ALA A N 1
ATOM 1738 C CA . ALA A 1 217 ? 9.706 8.682 -22.408 1.00 98.00 217 ALA A CA 1
ATOM 1739 C C . ALA A 1 217 ? 11.065 8.975 -23.062 1.00 98.00 217 ALA A C 1
ATOM 1741 O O . ALA A 1 217 ? 12.095 8.812 -22.411 1.00 98.00 217 ALA A O 1
ATOM 1742 N N . PHE A 1 218 ? 11.088 9.411 -24.325 1.00 98.38 218 PHE A N 1
ATOM 1743 C CA . PHE A 1 218 ? 12.319 9.686 -25.071 1.00 98.38 218 PHE A CA 1
ATOM 1744 C C . PHE A 1 218 ? 12.374 11.127 -25.563 1.00 98.38 218 PHE A C 1
ATOM 1746 O O . PHE A 1 218 ? 11.362 11.695 -25.962 1.00 98.38 218 PHE A O 1
ATOM 1753 N N . ILE A 1 219 ? 13.586 11.672 -25.612 1.00 97.75 219 ILE A N 1
ATOM 1754 C CA . ILE A 1 219 ? 13.910 12.945 -26.261 1.00 97.75 219 ILE A CA 1
ATOM 1755 C C . ILE A 1 219 ? 15.145 12.771 -27.145 1.00 97.75 219 ILE A C 1
ATOM 1757 O O . ILE A 1 219 ? 15.915 11.823 -26.973 1.00 97.75 219 ILE A O 1
ATOM 1761 N N . GLU A 1 220 ? 15.339 13.683 -28.092 1.00 97.00 220 GLU A N 1
ATOM 1762 C CA . GLU A 1 220 ? 16.538 13.719 -28.925 1.00 97.00 220 GLU A CA 1
ATOM 1763 C C . GLU A 1 220 ? 17.536 14.745 -28.381 1.00 97.00 220 GLU A C 1
ATOM 1765 O O . GLU A 1 220 ? 17.202 15.910 -28.176 1.00 97.00 220 GLU A O 1
ATOM 1770 N N . VAL A 1 221 ? 18.773 14.306 -28.151 1.00 96.31 221 VAL A N 1
ATOM 1771 C CA . VAL A 1 221 ? 19.890 15.148 -27.715 1.00 96.31 221 VAL A CA 1
ATOM 1772 C C . VAL A 1 221 ? 21.071 14.868 -28.636 1.00 96.31 221 VAL A C 1
ATOM 1774 O O . VAL A 1 221 ? 21.569 13.745 -28.693 1.00 96.31 221 VAL A O 1
ATOM 1777 N N . ASN A 1 222 ? 21.526 15.887 -29.372 1.00 95.31 222 ASN A N 1
ATOM 1778 C CA . ASN A 1 222 ? 22.639 15.782 -30.326 1.00 95.31 222 ASN A CA 1
ATOM 1779 C C . ASN A 1 222 ? 22.473 14.626 -31.339 1.00 95.31 222 ASN A C 1
ATOM 1781 O O . ASN A 1 222 ? 23.414 13.871 -31.585 1.00 95.31 222 ASN A O 1
ATOM 1785 N N . GLY A 1 223 ? 21.263 14.442 -31.883 1.00 93.94 223 GLY A N 1
ATOM 1786 C CA . GLY A 1 223 ? 20.957 13.377 -32.848 1.00 93.94 223 GLY A CA 1
ATOM 1787 C C . GLY A 1 223 ? 20.847 11.970 -32.248 1.00 93.94 223 GLY A C 1
ATOM 1788 O O . GLY A 1 223 ? 20.729 10.995 -32.988 1.00 93.94 223 GLY A O 1
ATOM 1789 N N . LYS A 1 224 ? 20.905 11.831 -30.916 1.00 93.75 224 LYS A N 1
ATOM 1790 C CA . LYS A 1 224 ? 20.728 10.555 -30.211 1.00 93.75 224 LYS A CA 1
ATOM 1791 C C . LYS A 1 224 ? 19.443 10.574 -29.401 1.00 93.75 224 LYS A C 1
ATOM 1793 O O . LYS A 1 224 ? 19.179 11.525 -28.671 1.00 93.75 224 LYS A O 1
ATOM 1798 N N . GLN A 1 225 ? 18.671 9.495 -29.488 1.00 95.12 225 GLN A N 1
ATOM 1799 C CA . GLN A 1 225 ? 17.548 9.296 -28.579 1.00 95.12 225 GLN A CA 1
ATOM 1800 C C . GLN A 1 225 ? 18.051 8.841 -27.213 1.00 95.12 225 GLN A C 1
ATOM 1802 O O . GLN A 1 225 ? 18.821 7.887 -27.115 1.00 95.12 225 GLN A O 1
ATOM 1807 N N . VAL A 1 226 ? 17.585 9.519 -26.172 1.00 97.06 226 VAL A N 1
ATOM 1808 C CA . VAL A 1 226 ? 17.887 9.225 -24.768 1.00 97.06 226 VAL A CA 1
ATOM 1809 C C . VAL A 1 226 ? 16.595 9.231 -23.958 1.00 97.06 226 VAL A C 1
ATOM 1811 O O . VAL A 1 226 ? 15.597 9.819 -24.389 1.00 97.06 226 VAL A O 1
ATOM 1814 N N . LEU A 1 227 ? 16.592 8.580 -22.792 1.00 98.19 227 LEU A N 1
ATOM 1815 C CA . LEU A 1 227 ? 15.451 8.677 -21.885 1.00 98.19 227 LEU A CA 1
ATOM 1816 C C . LEU A 1 227 ? 15.308 10.109 -21.366 1.00 98.19 227 LEU A C 1
ATOM 1818 O O . LEU A 1 227 ? 16.276 10.763 -20.979 1.00 98.19 227 LEU A O 1
ATOM 1822 N N . ASN A 1 228 ? 14.074 10.596 -21.366 1.00 98.25 228 ASN A N 1
ATOM 1823 C CA . ASN A 1 228 ? 13.744 11.926 -20.890 1.00 98.25 228 ASN A CA 1
ATOM 1824 C C . ASN A 1 228 ? 13.947 12.016 -19.371 1.00 98.25 228 ASN A C 1
ATOM 1826 O O . ASN A 1 228 ? 13.424 11.197 -18.616 1.00 98.25 228 ASN A O 1
ATOM 1830 N N . TYR A 1 229 ? 14.641 13.053 -18.900 1.00 97.56 229 TYR A N 1
ATOM 1831 C CA . TYR A 1 229 ? 14.840 13.281 -17.469 1.00 97.56 229 TYR A CA 1
ATOM 1832 C C . TYR A 1 229 ? 13.516 13.450 -16.700 1.00 97.56 229 TYR A C 1
ATOM 1834 O O . TYR A 1 229 ? 13.404 12.993 -15.563 1.00 97.56 229 TYR A O 1
ATOM 1842 N N . ALA A 1 230 ? 12.488 14.048 -17.315 1.00 97.62 230 ALA A N 1
ATOM 1843 C CA . ALA A 1 230 ? 11.158 14.140 -16.707 1.00 97.62 230 ALA A CA 1
ATOM 1844 C C . ALA A 1 230 ? 10.532 12.748 -16.513 1.00 97.62 230 ALA A C 1
ATOM 1846 O O . ALA A 1 230 ? 10.067 12.427 -15.424 1.00 97.62 230 ALA A O 1
ATOM 1847 N N . PHE A 1 231 ? 10.621 11.884 -17.529 1.00 98.00 231 PHE A N 1
ATOM 1848 C CA . PHE A 1 231 ? 10.182 10.491 -17.434 1.00 98.00 231 PHE A CA 1
ATOM 1849 C C . PHE A 1 231 ? 10.939 9.727 -16.338 1.00 98.00 231 PHE A C 1
ATOM 1851 O O . PHE A 1 231 ? 10.323 9.017 -15.549 1.00 98.00 231 PHE A O 1
ATOM 1858 N N . LEU A 1 232 ? 12.259 9.905 -16.231 1.00 97.94 232 LEU A N 1
ATOM 1859 C CA . LEU A 1 232 ? 13.065 9.269 -15.183 1.00 97.94 232 LEU A CA 1
ATOM 1860 C C . LEU A 1 232 ? 12.673 9.732 -13.766 1.00 97.94 232 LEU A C 1
ATOM 1862 O O . LEU A 1 232 ? 12.672 8.916 -12.843 1.00 97.94 232 LEU A O 1
ATOM 1866 N N . ASN A 1 233 ? 12.312 11.007 -13.583 1.00 96.94 233 ASN A N 1
ATOM 1867 C CA . ASN A 1 233 ? 11.796 11.509 -12.303 1.00 96.94 233 ASN A CA 1
ATOM 1868 C C . ASN A 1 233 ? 10.440 10.900 -11.950 1.00 96.94 233 ASN A C 1
ATOM 1870 O O . ASN A 1 233 ? 10.257 10.448 -10.822 1.00 96.94 233 ASN A O 1
ATOM 1874 N N . GLU A 1 234 ? 9.520 10.826 -12.911 1.00 96.25 234 GLU A N 1
ATOM 1875 C CA . GLU A 1 234 ? 8.229 10.167 -12.705 1.00 96.25 234 GLU A CA 1
ATOM 1876 C C . GLU A 1 234 ? 8.418 8.685 -12.362 1.00 96.25 234 GLU A C 1
ATOM 1878 O O . GLU A 1 234 ? 7.854 8.185 -11.390 1.00 96.25 234 GLU A O 1
ATOM 1883 N N . MET A 1 235 ? 9.299 7.982 -13.078 1.00 94.94 235 MET A N 1
ATOM 1884 C CA . MET A 1 235 ? 9.635 6.588 -12.785 1.00 94.94 235 MET A CA 1
ATOM 1885 C C . MET A 1 235 ? 10.221 6.394 -11.383 1.00 94.94 235 MET A C 1
ATOM 1887 O O . MET A 1 235 ? 9.936 5.380 -10.745 1.00 94.94 235 MET A O 1
ATOM 1891 N N . LEU A 1 236 ? 11.021 7.345 -10.892 1.00 94.31 236 LEU A N 1
ATOM 1892 C CA . LEU A 1 236 ? 11.529 7.337 -9.521 1.00 94.31 236 LEU A CA 1
ATOM 1893 C C . LEU A 1 236 ? 10.406 7.590 -8.502 1.00 94.31 236 LEU A C 1
ATOM 1895 O O . LEU A 1 236 ? 10.322 6.875 -7.505 1.00 94.31 236 LEU A O 1
ATOM 1899 N N . ALA A 1 237 ? 9.518 8.553 -8.761 1.00 92.12 237 ALA A N 1
ATOM 1900 C CA . ALA A 1 237 ? 8.397 8.883 -7.879 1.00 92.12 237 ALA A CA 1
ATOM 1901 C C . ALA A 1 237 ? 7.416 7.709 -7.695 1.00 92.12 237 ALA A C 1
ATOM 1903 O O . ALA A 1 237 ? 6.839 7.536 -6.621 1.00 92.12 237 ALA A O 1
ATOM 1904 N N . GLN A 1 238 ? 7.280 6.853 -8.712 1.00 88.38 238 GLN A N 1
ATOM 1905 C CA . GLN A 1 238 ? 6.458 5.639 -8.662 1.00 88.38 238 GLN A CA 1
ATOM 1906 C C . GLN A 1 238 ? 7.083 4.503 -7.817 1.00 88.38 238 GLN A C 1
ATOM 1908 O O . GLN A 1 238 ? 6.425 3.495 -7.563 1.00 88.38 238 GLN A O 1
ATOM 1913 N N . GLN A 1 239 ? 8.324 4.638 -7.325 1.00 85.06 239 GLN A N 1
ATOM 1914 C CA . GLN A 1 239 ? 9.005 3.627 -6.495 1.00 85.06 239 GLN A CA 1
ATOM 1915 C C . GLN A 1 239 ? 8.806 3.863 -4.990 1.00 85.06 239 GLN A C 1
ATOM 1917 O O . GLN A 1 239 ? 9.754 3.859 -4.200 1.00 85.06 239 GLN A O 1
ATOM 1922 N N . SER A 1 240 ? 7.547 4.008 -4.564 1.00 75.62 240 SER A N 1
ATOM 1923 C CA . SER A 1 240 ? 7.162 4.334 -3.178 1.00 75.62 240 SER A CA 1
ATOM 1924 C C . SER A 1 240 ? 7.657 3.343 -2.115 1.00 75.62 240 SER A C 1
ATOM 1926 O O . SER A 1 240 ? 7.645 3.638 -0.922 1.00 75.62 240 SER A O 1
ATOM 1928 N N . PHE A 1 241 ? 8.102 2.154 -2.512 1.00 77.06 241 PHE A N 1
ATOM 1929 C CA . PHE A 1 241 ? 8.614 1.121 -1.610 1.00 77.06 241 PHE A CA 1
ATOM 1930 C C . PHE A 1 241 ? 9.967 1.474 -0.979 1.00 77.06 241 PHE A C 1
ATOM 1932 O O . PHE A 1 241 ? 10.303 0.924 0.065 1.00 77.06 241 PHE A O 1
ATOM 1939 N N . GLN A 1 242 ? 10.719 2.417 -1.561 1.00 75.94 242 GLN A N 1
ATOM 1940 C CA . GLN A 1 242 ? 11.945 2.942 -0.945 1.00 75.94 242 GLN A CA 1
ATOM 1941 C C . GLN A 1 242 ? 11.660 3.660 0.383 1.00 75.94 242 GLN A C 1
ATOM 1943 O O . GLN A 1 242 ? 12.478 3.636 1.301 1.00 75.94 242 GLN A O 1
ATOM 1948 N N . THR A 1 243 ? 10.483 4.280 0.487 1.00 81.69 243 THR A N 1
ATOM 1949 C CA . THR A 1 243 ? 10.039 5.030 1.667 1.00 81.69 243 THR A CA 1
ATOM 1950 C C . THR A 1 243 ? 8.991 4.282 2.491 1.00 81.69 243 THR A C 1
ATOM 1952 O O . THR A 1 243 ? 8.739 4.664 3.627 1.00 81.69 243 THR A O 1
ATOM 1955 N N . ASN A 1 244 ? 8.420 3.194 1.958 1.00 87.00 244 ASN A N 1
ATOM 1956 C CA . ASN A 1 244 ? 7.412 2.356 2.618 1.00 87.00 244 ASN A CA 1
ATOM 1957 C C . ASN A 1 244 ? 7.794 0.858 2.520 1.00 87.00 244 ASN A C 1
ATOM 1959 O O . ASN A 1 244 ? 7.068 0.066 1.908 1.00 87.00 244 ASN A O 1
ATOM 1963 N N . PRO A 1 245 ? 8.936 0.432 3.096 1.00 88.94 245 PRO A N 1
ATOM 1964 C CA . PRO A 1 245 ? 9.464 -0.930 2.932 1.00 88.94 245 PRO A CA 1
ATOM 1965 C C . PRO A 1 245 ? 8.561 -2.014 3.535 1.00 88.94 245 PRO A C 1
ATOM 1967 O O . PRO A 1 245 ? 8.566 -3.151 3.067 1.00 88.94 245 PRO A O 1
ATOM 1970 N N . ILE A 1 246 ? 7.738 -1.665 4.532 1.00 91.88 246 ILE A N 1
ATOM 1971 C CA . ILE A 1 246 ? 6.750 -2.574 5.130 1.00 91.88 246 ILE A CA 1
ATOM 1972 C C . ILE A 1 246 ? 5.824 -3.159 4.063 1.00 91.88 246 ILE A C 1
ATOM 1974 O O . ILE A 1 246 ? 5.495 -4.341 4.129 1.00 91.88 246 ILE A O 1
ATOM 1978 N N . TYR A 1 247 ? 5.433 -2.369 3.060 1.00 90.19 247 TYR A N 1
ATOM 1979 C CA . TYR A 1 247 ? 4.600 -2.875 1.977 1.00 90.19 247 TYR A CA 1
ATOM 1980 C C . TYR A 1 247 ? 5.303 -4.007 1.223 1.00 90.19 247 TYR A C 1
ATOM 1982 O O . TYR A 1 247 ? 4.745 -5.087 1.040 1.00 90.19 247 TYR A O 1
ATOM 1990 N N . ALA A 1 248 ? 6.552 -3.781 0.814 1.00 84.12 248 ALA A N 1
ATOM 1991 C CA . ALA A 1 248 ? 7.307 -4.761 0.042 1.00 84.12 248 ALA A CA 1
ATOM 1992 C C . ALA A 1 248 ? 7.479 -6.083 0.807 1.00 84.12 248 ALA A C 1
ATOM 1994 O O . ALA A 1 248 ? 7.419 -7.148 0.199 1.00 84.12 248 ALA A O 1
ATOM 1995 N N . ILE A 1 249 ? 7.630 -6.011 2.131 1.00 86.31 249 ILE A N 1
ATOM 1996 C CA . ILE A 1 249 ? 7.983 -7.159 2.972 1.00 86.31 249 ILE A CA 1
ATOM 1997 C C . ILE A 1 249 ? 6.747 -7.891 3.510 1.00 86.31 249 ILE A C 1
ATOM 1999 O O . ILE A 1 249 ? 6.715 -9.117 3.519 1.00 86.31 249 ILE A O 1
ATOM 2003 N N . LEU A 1 250 ? 5.718 -7.163 3.955 1.00 88.38 250 LEU A N 1
ATOM 2004 C CA . LEU A 1 250 ? 4.593 -7.750 4.690 1.00 88.38 250 LEU A CA 1
ATOM 2005 C C . LEU A 1 250 ? 3.302 -7.875 3.882 1.00 88.38 250 LEU A C 1
ATOM 2007 O O . LEU A 1 250 ? 2.399 -8.567 4.351 1.00 88.38 250 LEU A O 1
ATOM 2011 N N . HIS A 1 251 ? 3.175 -7.260 2.698 1.00 88.69 251 HIS A N 1
ATOM 2012 C CA . HIS A 1 251 ? 1.892 -7.287 1.980 1.00 88.69 251 HIS A CA 1
ATOM 2013 C C . HIS A 1 251 ? 1.418 -8.710 1.663 1.00 88.69 251 HIS A C 1
ATOM 2015 O O . HIS A 1 251 ? 0.232 -8.975 1.766 1.00 88.69 251 HIS A O 1
ATOM 2021 N N . GLU A 1 252 ? 2.310 -9.635 1.304 1.00 90.62 252 GLU A N 1
ATOM 2022 C CA . GLU A 1 252 ? 1.905 -10.997 0.940 1.00 90.62 252 GLU A CA 1
ATOM 2023 C C . GLU A 1 252 ? 1.461 -11.806 2.169 1.00 90.62 252 GLU A C 1
ATOM 2025 O O . GLU A 1 252 ? 0.551 -12.631 2.085 1.00 90.62 252 GLU A O 1
ATOM 2030 N N . SER A 1 253 ? 2.039 -11.506 3.340 1.00 90.50 253 SER A N 1
ATOM 2031 C CA . SER A 1 253 ? 1.734 -12.203 4.595 1.00 90.50 253 SER A CA 1
ATOM 2032 C C . SER A 1 253 ? 0.275 -12.061 5.037 1.00 90.50 253 SER A C 1
ATOM 2034 O O . SER A 1 253 ? -0.208 -12.874 5.821 1.00 90.50 253 SER A O 1
ATOM 2036 N N . ILE A 1 254 ? -0.455 -11.073 4.508 1.00 91.38 254 ILE A N 1
ATOM 2037 C CA . ILE A 1 254 ? -1.871 -10.844 4.826 1.00 91.38 254 ILE A CA 1
ATOM 2038 C C . ILE A 1 254 ? -2.782 -11.969 4.314 1.00 91.38 254 ILE A C 1
ATOM 2040 O O . ILE A 1 254 ? -3.912 -12.100 4.778 1.00 91.38 254 ILE A O 1
ATOM 2044 N N . TYR A 1 255 ? -2.303 -12.765 3.353 1.00 91.25 255 TYR A N 1
ATOM 2045 C CA . TYR A 1 255 ? -3.016 -13.917 2.797 1.00 91.25 255 TYR A CA 1
ATOM 2046 C C . TYR A 1 255 ? -2.647 -15.237 3.488 1.00 91.25 255 TYR A C 1
ATOM 2048 O O . TYR A 1 255 ? -3.213 -16.280 3.165 1.00 91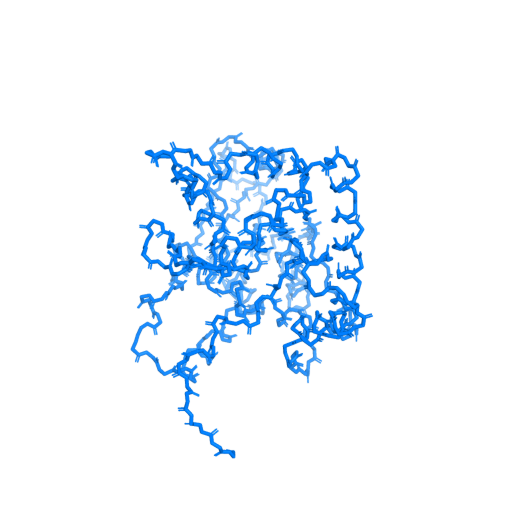.25 255 TYR A O 1
ATOM 2056 N N . CYS A 1 256 ? -1.687 -15.214 4.411 1.00 90.50 256 CYS A N 1
ATOM 2057 C CA . CYS A 1 256 ? -1.135 -16.412 5.027 1.00 90.50 256 CYS A CA 1
ATOM 2058 C C . CYS A 1 256 ? -1.887 -16.799 6.302 1.00 90.50 256 CYS A C 1
ATOM 2060 O O . CYS A 1 256 ? -2.103 -15.967 7.184 1.00 90.50 256 CYS A O 1
ATOM 2062 N N . GLN A 1 257 ? -2.223 -18.084 6.434 1.00 85.44 257 GLN A N 1
ATOM 2063 C CA . GLN A 1 257 ? -2.949 -18.615 7.589 1.00 85.44 257 GLN A CA 1
ATOM 2064 C C . GLN A 1 257 ? -2.311 -19.909 8.100 1.00 85.44 257 GLN A C 1
ATOM 2066 O O . GLN A 1 257 ? -2.602 -20.995 7.616 1.00 85.44 257 GLN A O 1
ATOM 2071 N N . GLY A 1 258 ? -1.420 -19.800 9.089 1.00 86.12 258 GLY A N 1
ATOM 2072 C CA . GLY A 1 258 ? -0.722 -20.967 9.649 1.00 86.12 258 GLY A CA 1
ATOM 2073 C C . GLY A 1 258 ? 0.333 -21.588 8.721 1.00 86.12 258 GLY A C 1
ATOM 2074 O O . GLY A 1 258 ? 0.880 -22.636 9.043 1.00 86.12 258 GLY A O 1
ATOM 2075 N N . PHE A 1 259 ? 0.641 -20.939 7.598 1.00 88.62 259 PHE A N 1
ATOM 2076 C CA . PHE A 1 259 ? 1.684 -21.320 6.644 1.00 88.62 259 PHE A CA 1
ATOM 2077 C C . PHE A 1 259 ? 2.411 -20.066 6.128 1.00 88.62 259 PHE A C 1
ATOM 2079 O O . PHE A 1 259 ? 1.949 -18.942 6.333 1.00 88.62 259 PHE A O 1
ATOM 2086 N N . ASN A 1 260 ? 3.554 -20.244 5.471 1.00 89.75 260 ASN A N 1
ATOM 2087 C CA . ASN A 1 260 ? 4.299 -19.187 4.784 1.00 89.75 260 ASN A CA 1
ATOM 2088 C C . ASN A 1 260 ? 3.828 -19.054 3.321 1.00 89.75 260 ASN A C 1
ATOM 2090 O O . ASN A 1 260 ? 3.288 -19.983 2.733 1.00 89.75 260 ASN A O 1
ATOM 2094 N N . SER A 1 261 ? 4.002 -17.880 2.712 1.00 90.44 261 SER A N 1
ATOM 2095 C CA . SER A 1 261 ? 3.612 -17.693 1.307 1.00 90.44 261 SER A CA 1
ATOM 2096 C C . SER A 1 261 ? 4.591 -18.339 0.326 1.00 90.44 261 SER A C 1
ATOM 2098 O O . SER A 1 261 ? 4.228 -18.587 -0.826 1.00 90.44 261 SER A O 1
ATOM 2100 N N . ASP A 1 262 ? 5.840 -18.554 0.758 1.00 91.31 262 ASP A N 1
ATOM 2101 C CA . ASP A 1 262 ? 6.985 -19.011 -0.037 1.00 91.31 262 ASP A CA 1
ATOM 2102 C C . ASP A 1 262 ? 7.216 -18.205 -1.331 1.00 91.31 262 ASP A C 1
ATOM 2104 O O . ASP A 1 262 ? 7.693 -18.744 -2.335 1.00 91.31 262 ASP A O 1
ATOM 2108 N N . TRP A 1 263 ? 6.865 -16.913 -1.333 1.00 90.06 263 TRP A N 1
ATOM 2109 C CA . TRP A 1 263 ? 6.876 -16.034 -2.515 1.00 90.06 263 TRP A CA 1
ATOM 2110 C C . TRP A 1 263 ? 5.811 -16.402 -3.559 1.00 90.06 263 TRP A C 1
ATOM 2112 O O . TRP A 1 263 ? 6.104 -16.582 -4.746 1.00 90.06 263 TRP A O 1
ATOM 2122 N N . SER A 1 264 ? 4.558 -16.526 -3.123 1.00 91.44 264 SER A N 1
ATOM 2123 C CA . SER A 1 264 ? 3.424 -16.954 -3.953 1.00 91.44 264 SER A CA 1
ATOM 2124 C C . SER A 1 264 ? 3.246 -16.099 -5.213 1.00 91.44 264 SER A C 1
ATOM 2126 O O . SER A 1 264 ? 3.112 -16.643 -6.315 1.00 91.44 264 SER A O 1
ATOM 2128 N N . ALA A 1 265 ? 3.343 -14.773 -5.089 1.00 87.50 265 ALA A N 1
ATOM 2129 C CA . ALA A 1 265 ? 3.290 -13.830 -6.201 1.00 87.50 265 ALA A CA 1
ATOM 2130 C C . ALA A 1 265 ? 4.356 -14.148 -7.256 1.00 87.50 265 ALA A C 1
ATOM 2132 O O . ALA A 1 265 ? 4.065 -14.228 -8.454 1.00 87.50 265 ALA A O 1
ATOM 2133 N N . HIS A 1 266 ? 5.593 -14.375 -6.799 1.00 85.25 266 HIS A N 1
ATOM 2134 C CA . HIS A 1 266 ? 6.734 -14.654 -7.660 1.00 85.25 266 HIS A CA 1
ATOM 2135 C C . HIS A 1 266 ? 6.609 -16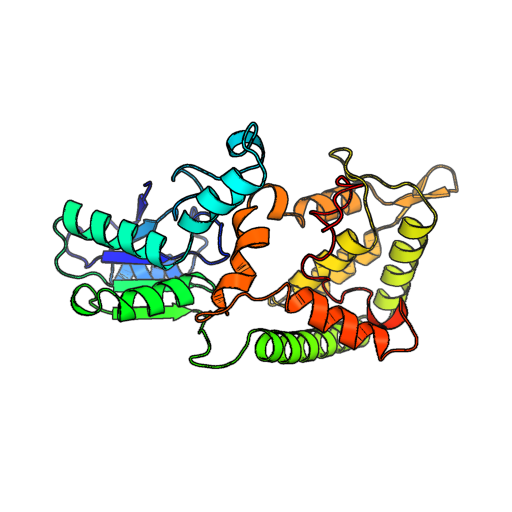.013 -8.358 1.00 85.25 266 HIS A C 1
ATOM 2137 O O . HIS A 1 266 ? 6.831 -16.113 -9.571 1.00 85.25 266 HIS A O 1
ATOM 2143 N N . ARG A 1 267 ? 6.219 -17.064 -7.628 1.00 88.81 267 ARG A N 1
ATOM 2144 C CA . ARG A 1 267 ? 6.004 -18.393 -8.219 1.00 88.81 267 ARG A CA 1
ATOM 2145 C C . ARG A 1 267 ? 4.881 -18.358 -9.256 1.00 88.81 267 ARG A C 1
ATOM 2147 O O . ARG A 1 267 ? 5.030 -18.914 -10.345 1.00 88.81 267 ARG A O 1
ATOM 2154 N N . SER A 1 268 ? 3.792 -17.660 -8.942 1.00 85.12 268 SER A N 1
ATOM 2155 C CA . SER A 1 268 ? 2.616 -17.537 -9.806 1.00 85.12 268 SER A CA 1
ATOM 2156 C C . SER A 1 268 ? 2.934 -16.793 -11.106 1.00 85.12 268 SER A C 1
ATOM 2158 O O . SER A 1 268 ? 2.623 -17.298 -12.186 1.00 85.12 268 SER A O 1
ATOM 2160 N N . VAL A 1 269 ? 3.627 -15.645 -11.047 1.00 76.44 269 VAL A N 1
ATOM 2161 C CA . VAL A 1 269 ? 4.016 -14.913 -12.268 1.00 76.44 269 VAL A CA 1
ATOM 2162 C C . VAL A 1 269 ? 5.001 -15.711 -13.121 1.00 76.44 269 VAL A C 1
ATOM 2164 O O . VAL A 1 269 ? 4.864 -15.742 -14.343 1.00 76.44 269 VAL A O 1
ATOM 2167 N N . SER A 1 270 ? 5.947 -16.417 -12.494 1.00 76.62 270 SER A N 1
ATOM 2168 C CA . SER A 1 270 ? 6.932 -17.240 -13.205 1.00 76.62 270 SER A CA 1
ATOM 2169 C C . SER A 1 270 ? 6.260 -18.391 -13.956 1.00 76.62 270 SER A C 1
ATOM 2171 O O . SER A 1 270 ? 6.586 -18.656 -15.113 1.00 76.62 270 SER A O 1
ATOM 2173 N N . ARG A 1 271 ? 5.257 -19.032 -13.340 1.00 75.94 271 ARG A N 1
ATOM 2174 C CA . ARG A 1 271 ? 4.437 -20.066 -13.986 1.00 75.94 271 ARG A CA 1
ATOM 2175 C C . ARG A 1 271 ? 3.703 -19.517 -15.210 1.00 75.94 271 ARG A C 1
ATOM 2177 O O . ARG A 1 271 ? 3.729 -20.146 -16.261 1.00 75.94 271 ARG A O 1
ATOM 2184 N N . ILE A 1 272 ? 3.098 -18.333 -15.096 1.00 68.88 272 ILE A N 1
ATOM 2185 C CA . ILE A 1 272 ? 2.370 -17.688 -16.200 1.00 68.88 272 ILE A CA 1
ATOM 2186 C C . ILE A 1 272 ? 3.317 -17.315 -17.346 1.00 68.88 272 ILE A C 1
ATOM 2188 O O . ILE A 1 272 ? 2.999 -17.568 -18.505 1.00 68.88 272 ILE A O 1
ATOM 2192 N N . GLN A 1 273 ? 4.489 -16.755 -17.038 1.00 65.62 273 GLN A N 1
ATOM 2193 C CA . GLN A 1 273 ? 5.478 -16.365 -18.047 1.00 65.62 273 GLN A CA 1
ATOM 2194 C C . GLN A 1 273 ? 6.049 -17.573 -18.800 1.00 65.62 273 GLN A C 1
ATOM 2196 O O . GLN A 1 273 ? 6.211 -17.503 -20.017 1.00 65.62 273 GLN A O 1
ATOM 2201 N N . ASN A 1 274 ? 6.292 -18.693 -18.111 1.00 55.84 274 ASN A N 1
ATOM 2202 C CA . ASN A 1 274 ? 6.788 -19.928 -18.728 1.00 55.84 274 ASN A CA 1
ATOM 2203 C C . ASN A 1 274 ? 5.772 -20.592 -19.673 1.00 55.84 274 ASN A C 1
ATOM 2205 O O . ASN A 1 274 ? 6.172 -21.328 -20.570 1.00 55.84 274 ASN A O 1
ATOM 2209 N N . LEU A 1 275 ? 4.475 -20.318 -19.507 1.00 48.31 275 LEU A N 1
ATOM 2210 C CA . LEU A 1 275 ? 3.411 -20.818 -20.385 1.00 48.31 275 LEU A CA 1
ATOM 2211 C C . LEU A 1 275 ? 3.228 -19.975 -21.659 1.00 48.31 275 LEU A C 1
ATOM 2213 O O . LEU A 1 275 ? 2.466 -20.359 -22.543 1.00 48.31 275 LEU A O 1
ATOM 2217 N N . THR A 1 276 ? 3.911 -18.833 -21.777 1.00 43.84 276 THR A N 1
ATOM 2218 C CA . THR A 1 276 ? 3.791 -17.928 -22.927 1.00 43.84 276 THR A CA 1
ATOM 2219 C C . THR A 1 276 ? 5.105 -17.851 -23.703 1.00 43.84 276 THR A C 1
ATOM 2221 O O . THR A 1 276 ? 6.136 -17.474 -23.157 1.00 43.84 276 THR A O 1
ATOM 2224 N N . THR A 1 277 ? 5.073 -18.154 -25.003 1.00 34.62 277 THR A N 1
ATOM 2225 C CA . THR A 1 277 ? 6.242 -18.198 -25.909 1.00 34.62 277 THR A CA 1
ATOM 2226 C C . THR A 1 277 ? 6.914 -16.842 -26.157 1.00 34.62 277 THR A C 1
ATOM 2228 O O . THR A 1 277 ? 7.964 -16.786 -26.789 1.00 34.62 277 THR A O 1
ATOM 2231 N N . ASN A 1 278 ? 6.356 -15.747 -25.633 1.00 39.75 278 ASN A N 1
ATOM 2232 C CA . ASN A 1 278 ? 6.826 -14.388 -25.870 1.00 39.75 278 ASN A CA 1
ATOM 2233 C C . ASN A 1 278 ? 7.088 -13.647 -24.548 1.00 39.75 278 ASN A C 1
ATOM 2235 O O . ASN A 1 278 ? 6.235 -12.923 -24.033 1.00 39.75 278 ASN A O 1
ATOM 2239 N N . LYS A 1 279 ? 8.300 -13.834 -24.003 1.00 42.03 279 LYS A N 1
ATOM 2240 C CA . LYS A 1 279 ? 8.733 -13.327 -22.684 1.00 42.03 279 LYS A CA 1
ATOM 2241 C C . LYS A 1 279 ? 8.676 -11.805 -22.521 1.00 42.03 279 LYS A C 1
ATOM 2243 O O . LYS A 1 279 ? 8.625 -11.350 -21.387 1.00 42.03 279 LYS A O 1
ATOM 2248 N N . VAL A 1 280 ? 8.693 -11.045 -23.618 1.00 40.03 280 VAL A N 1
ATOM 2249 C CA . VAL A 1 280 ? 8.687 -9.568 -23.605 1.00 40.03 280 VAL A CA 1
ATOM 2250 C C . VAL A 1 280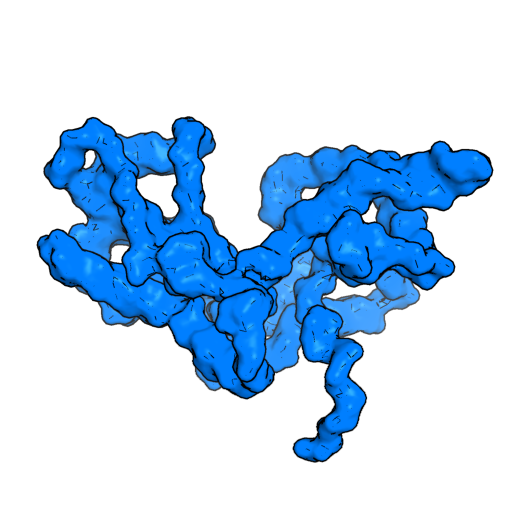 ? 7.310 -9.001 -23.986 1.00 40.03 280 VAL A C 1
ATOM 2252 O O . VAL A 1 280 ? 6.878 -7.977 -23.460 1.00 40.03 280 VAL A O 1
ATOM 2255 N N . MET A 1 281 ? 6.570 -9.721 -24.835 1.00 38.41 281 MET A N 1
ATOM 2256 C CA . MET A 1 281 ? 5.410 -9.205 -25.574 1.00 38.41 281 MET A CA 1
ATOM 2257 C C . MET A 1 281 ? 4.120 -9.119 -24.740 1.00 38.41 281 MET A C 1
ATOM 2259 O O . MET A 1 281 ? 3.292 -8.252 -24.996 1.00 38.41 281 MET A O 1
ATOM 2263 N N . ASN A 1 282 ? 3.971 -9.971 -23.717 1.00 40.00 282 ASN A N 1
ATOM 2264 C CA . ASN A 1 282 ? 2.827 -9.953 -22.789 1.00 40.00 282 ASN A CA 1
ATOM 2265 C C . ASN A 1 282 ? 3.165 -9.340 -21.420 1.00 40.00 282 ASN A C 1
ATOM 2267 O O . ASN A 1 282 ? 2.314 -9.304 -20.537 1.00 40.00 282 ASN A O 1
ATOM 2271 N N . SER A 1 283 ? 4.409 -8.893 -21.223 1.00 46.56 283 SER A N 1
ATOM 2272 C CA . SER A 1 283 ? 4.951 -8.522 -19.911 1.00 46.56 283 SER A CA 1
ATOM 2273 C C . SER A 1 283 ? 5.132 -7.031 -19.681 1.00 46.56 283 SER A C 1
ATOM 2275 O O . SER A 1 283 ? 5.513 -6.658 -18.576 1.00 46.56 283 SER A O 1
ATOM 2277 N N . CYS A 1 284 ? 4.906 -6.180 -20.687 1.00 43.06 284 CYS A N 1
ATOM 2278 C CA . CYS A 1 284 ? 5.289 -4.768 -20.609 1.00 43.06 284 CYS A CA 1
ATOM 2279 C C . CYS A 1 284 ? 4.716 -4.027 -19.394 1.00 43.06 284 CYS A C 1
ATOM 2281 O O . CYS A 1 284 ? 5.367 -3.103 -18.928 1.00 43.06 284 CYS A O 1
ATOM 2283 N N . LEU A 1 285 ? 3.586 -4.467 -18.830 1.00 49.53 285 LEU A N 1
ATOM 2284 C CA . LEU A 1 285 ? 3.035 -3.954 -17.570 1.00 49.53 285 LEU A CA 1
ATOM 2285 C C . LEU A 1 285 ? 2.413 -5.076 -16.717 1.00 49.53 285 LEU A C 1
ATOM 2287 O O . LEU A 1 285 ? 1.493 -4.851 -15.923 1.00 49.53 285 LEU A O 1
ATOM 2291 N N . LEU A 1 286 ? 2.906 -6.314 -16.865 1.00 43.84 286 LEU A N 1
ATOM 2292 C CA . LEU A 1 286 ? 2.685 -7.322 -15.832 1.00 43.84 286 LEU A CA 1
ATOM 2293 C C . LEU A 1 286 ? 3.571 -6.903 -14.674 1.00 43.84 286 LEU A C 1
ATOM 2295 O O . LEU A 1 286 ? 4.773 -7.151 -14.712 1.00 43.84 286 LEU A O 1
ATOM 2299 N N . ALA A 1 287 ? 2.981 -6.241 -13.680 1.00 39.53 287 ALA A N 1
ATOM 2300 C CA . ALA A 1 287 ? 3.657 -5.948 -12.432 1.00 39.53 287 ALA A CA 1
ATOM 2301 C C . ALA A 1 287 ? 4.329 -7.242 -11.946 1.00 39.53 287 ALA A C 1
ATOM 2303 O O . ALA A 1 287 ? 3.664 -8.165 -1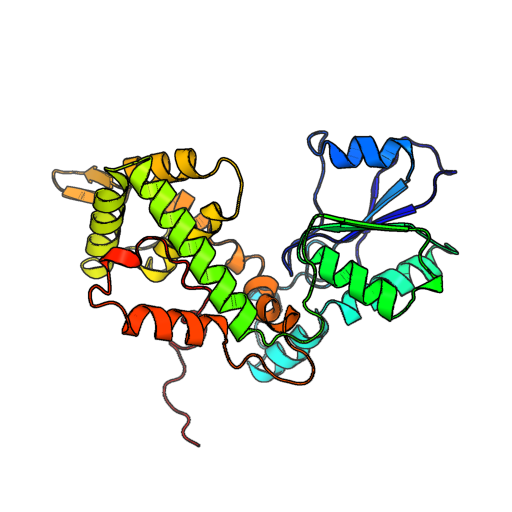1.464 1.00 39.53 287 ALA A O 1
ATOM 2304 N N . LYS A 1 288 ? 5.654 -7.339 -12.116 1.00 38.34 288 LYS A N 1
ATOM 2305 C CA . LYS A 1 288 ? 6.465 -8.239 -11.312 1.00 38.34 288 LYS A CA 1
ATOM 2306 C C . LYS A 1 288 ? 6.352 -7.662 -9.914 1.00 38.34 288 LYS A C 1
ATOM 2308 O O . LYS A 1 288 ? 7.097 -6.764 -9.531 1.00 38.34 288 LYS A O 1
ATOM 2313 N N . TRP A 1 289 ? 5.357 -8.143 -9.183 1.00 40.91 289 TRP A N 1
ATOM 2314 C CA . TRP A 1 289 ? 5.282 -7.965 -7.749 1.00 40.91 289 TRP A CA 1
ATOM 2315 C C . TRP A 1 289 ? 6.525 -8.649 -7.176 1.00 40.91 289 TRP A C 1
ATOM 2317 O O . TRP A 1 289 ? 6.584 -9.869 -7.076 1.00 40.91 289 TRP A O 1
ATOM 2327 N N . TYR A 1 290 ? 7.560 -7.834 -6.960 1.00 40.34 290 TYR A N 1
ATOM 2328 C CA . TYR A 1 290 ? 8.734 -8.086 -6.134 1.00 40.34 290 TYR A CA 1
ATOM 2329 C C . TYR A 1 290 ? 9.323 -9.497 -6.203 1.00 40.34 290 TYR A C 1
ATOM 2331 O O . TYR A 1 290 ? 9.166 -10.291 -5.284 1.00 40.34 290 TYR A O 1
ATOM 2339 N N . SER A 1 291 ? 10.101 -9.782 -7.250 1.00 30.14 291 SER A N 1
ATOM 2340 C CA . SER A 1 291 ? 10.949 -10.980 -7.255 1.00 30.14 291 SER A CA 1
ATOM 2341 C C . SER A 1 291 ? 12.439 -10.728 -7.062 1.00 30.14 291 SER A C 1
ATOM 2343 O O . SER A 1 291 ? 13.161 -11.678 -6.784 1.00 30.14 291 SER A O 1
ATOM 2345 N N . HIS A 1 292 ? 12.956 -9.506 -7.239 1.00 30.69 292 HIS A N 1
ATOM 2346 C CA . HIS A 1 292 ? 14.409 -9.325 -7.422 1.00 30.69 292 HIS A CA 1
ATOM 2347 C C . HIS A 1 292 ? 15.093 -8.253 -6.564 1.00 30.69 292 HIS A C 1
ATOM 2349 O O . HIS A 1 292 ? 16.294 -8.050 -6.721 1.00 30.69 292 HIS A O 1
ATOM 2355 N N . LEU A 1 293 ? 14.403 -7.621 -5.611 1.00 26.77 293 LEU A N 1
ATOM 2356 C CA . LEU A 1 293 ? 15.016 -6.572 -4.780 1.00 26.77 293 LEU A CA 1
ATOM 2357 C C . LEU A 1 293 ? 15.775 -7.072 -3.534 1.00 26.77 293 LEU A C 1
ATOM 2359 O O . LEU A 1 293 ? 16.394 -6.255 -2.865 1.00 26.77 293 LEU A O 1
ATOM 2363 N N . CYS A 1 294 ? 15.833 -8.385 -3.265 1.00 24.45 294 CYS A N 1
ATOM 2364 C CA . CYS A 1 294 ? 16.558 -8.920 -2.097 1.00 24.45 294 CYS A CA 1
ATOM 2365 C C . CYS A 1 294 ? 17.713 -9.901 -2.377 1.00 24.45 294 CYS A C 1
ATOM 2367 O O . CYS A 1 294 ? 18.318 -10.356 -1.416 1.00 24.45 294 CYS A O 1
ATOM 2369 N N . LEU A 1 295 ? 18.069 -10.244 -3.626 1.00 26.23 295 LEU A N 1
ATOM 2370 C CA . LEU A 1 295 ? 19.006 -11.369 -3.858 1.00 26.23 295 LEU A CA 1
ATOM 2371 C C . LEU A 1 295 ? 20.161 -11.133 -4.842 1.00 26.23 295 LEU A C 1
ATOM 2373 O O . LEU A 1 295 ? 20.758 -12.092 -5.319 1.00 26.23 295 LEU A O 1
ATOM 2377 N N . ARG A 1 296 ? 20.563 -9.888 -5.116 1.00 24.33 296 ARG A N 1
ATOM 2378 C CA . ARG A 1 296 ? 21.793 -9.634 -5.900 1.00 24.33 296 ARG A CA 1
ATOM 2379 C C . ARG A 1 296 ? 23.036 -9.295 -5.074 1.00 24.33 296 ARG A C 1
ATOM 2381 O O . ARG A 1 296 ? 23.941 -8.692 -5.626 1.00 24.33 296 ARG A O 1
ATOM 2388 N N . ASN A 1 297 ? 23.112 -9.698 -3.800 1.00 25.50 297 ASN A N 1
ATOM 2389 C CA . ASN A 1 297 ? 24.349 -9.557 -3.009 1.00 25.50 297 ASN A CA 1
ATOM 2390 C C . ASN A 1 297 ? 24.636 -10.688 -1.998 1.00 25.50 297 ASN A C 1
ATOM 2392 O O . ASN A 1 297 ? 25.367 -10.485 -1.035 1.00 25.50 297 ASN A O 1
ATOM 2396 N N . THR A 1 298 ? 24.130 -11.902 -2.222 1.00 26.64 298 THR A N 1
ATOM 2397 C CA . THR A 1 298 ? 24.581 -13.091 -1.476 1.00 26.64 298 THR A CA 1
ATOM 2398 C C . THR A 1 298 ? 24.930 -14.219 -2.439 1.00 26.64 298 THR A C 1
ATOM 2400 O O . THR A 1 298 ? 24.268 -15.248 -2.536 1.00 26.64 298 THR A O 1
ATOM 2403 N N . THR A 1 299 ? 26.028 -14.038 -3.170 1.00 25.80 299 THR A N 1
ATOM 2404 C CA . THR A 1 299 ? 26.830 -15.192 -3.577 1.00 25.80 299 THR A CA 1
ATOM 2405 C C . THR A 1 299 ? 27.271 -15.928 -2.313 1.00 25.80 299 THR A C 1
ATOM 2407 O O . THR A 1 299 ? 27.851 -15.323 -1.416 1.00 25.80 299 THR A O 1
ATOM 2410 N N . THR A 1 300 ? 27.008 -17.235 -2.284 1.00 27.00 300 THR A N 1
ATOM 2411 C CA . THR A 1 300 ? 27.432 -18.235 -1.287 1.00 27.00 300 THR A CA 1
ATOM 2412 C C . THR A 1 300 ? 26.691 -18.254 0.058 1.00 27.00 300 THR A C 1
ATOM 2414 O O . THR A 1 300 ? 27.117 -17.668 1.042 1.00 27.00 300 THR A O 1
ATOM 2417 N N . CYS A 1 301 ? 25.650 -19.085 0.143 1.00 21.81 301 CYS A N 1
ATOM 2418 C CA . CYS A 1 301 ? 25.596 -20.085 1.210 1.00 21.81 301 CYS A CA 1
ATOM 2419 C C . CYS A 1 301 ? 24.769 -21.289 0.747 1.00 21.81 301 CYS A C 1
ATOM 2421 O O . CYS A 1 301 ? 23.578 -21.181 0.470 1.00 21.81 301 CYS A O 1
ATOM 2423 N N . ASN A 1 302 ? 25.459 -22.415 0.586 1.00 21.84 302 ASN A N 1
ATOM 2424 C CA . ASN A 1 302 ? 24.880 -23.732 0.370 1.00 21.84 302 ASN A CA 1
ATOM 2425 C C . ASN A 1 302 ? 24.466 -24.329 1.724 1.00 21.84 302 ASN A C 1
ATOM 2427 O O . ASN A 1 302 ? 25.263 -24.260 2.659 1.00 21.84 302 ASN A O 1
ATOM 2431 N N . ARG A 1 303 ? 23.346 -25.065 1.687 1.00 26.70 303 ARG A N 1
ATOM 2432 C CA . ARG A 1 303 ? 22.767 -25.986 2.687 1.00 26.70 303 ARG A CA 1
ATOM 2433 C C . ARG A 1 303 ? 21.894 -25.374 3.773 1.00 26.70 303 ARG A C 1
ATOM 2435 O O . ARG A 1 303 ? 22.387 -24.529 4.541 1.00 26.70 303 ARG A O 1
#

Mean predicted aligned error: 7.06 Å

Radius of gyration: 21.65 Å; Cα contacts (8 Å, |Δi|>4): 415; chains: 1; bounding box: 49×47×61 Å

Solvent-accessible surface area (backbone atoms only — not comparable to full-atom values): 17267 Å² total; per-residue (Å²): 125,35,71,42,82,48,69,89,81,64,86,85,44,52,45,29,39,40,35,45,29,68,42,44,42,44,38,85,82,80,79,91,76,49,71,67,54,62,62,44,46,78,63,23,28,36,35,38,34,20,44,68,37,7,64,80,9,68,50,47,37,70,75,73,53,54,94,54,52,73,66,54,47,53,59,57,56,64,63,63,41,51,69,48,46,39,53,51,50,53,51,51,36,56,76,70,69,49,77,53,32,28,38,39,9,30,31,40,9,14,44,33,48,54,47,34,53,71,76,48,47,86,45,48,70,46,83,45,69,59,50,41,79,69,72,93,78,62,54,47,53,61,56,41,54,56,46,52,53,51,51,49,54,48,51,50,52,48,38,69,75,37,69,63,50,56,59,42,44,50,52,53,40,52,46,38,72,77,45,94,45,61,28,89,86,69,45,79,44,44,52,66,63,59,10,43,66,32,57,44,72,81,45,86,85,37,65,64,62,53,49,55,50,53,71,48,33,60,42,78,57,94,91,37,82,42,76,22,69,68,37,35,47,50,59,51,67,71,49,55,51,73,71,21,40,48,27,77,71,48,47,70,58,71,48,45,78,100,54,80,62,88,54,32,56,39,55,52,51,50,54,57,48,74,74,40,98,51,79,66,80,77,38,64,48,50,50,61,61,77,77,70,92,84,70,88,81,67,85,84,80,84,134

InterPro domains:
  IPR000073 Alpha/beta hydrolase fold-1 [PF00561] (14-175)
  IPR002410 Peptidase S33 [PR00793] (16-24)
  IPR002410 Peptidase S33 [PR00793] (46-57)
  IPR002410 Peptidase S33 [PR00793] (103-117)
  IPR029058 Alpha/Beta hydrolase fold [G3DSA:3.40.50.1820] (4-224)
  IPR029058 Alpha/Beta hydrolase fold [SSF53474] (8-272)
  IPR051601 Serine protease/Carboxylesterase S33 [PTHR43248] (11-215)

Nearest PDB structures (foldseek):
  5uno-assembly1_A  TM=6.097E-01  e=6.498E-06  Mycobacterium tuberculosis H37Rv
  5ie4-assembly1_B  TM=5.843E-01  e=6.011E-04  Clonostachys rosea
  5c81-assembly1_A  TM=5.684E-01  e=8.933E-04  Clonostachys rosea
  7dq9-assembly4_D  TM=4.961E-01  e=3.048E-04  Alistipes shahii WAL 8301
  5xo8-assembly2_D  TM=5.313E-01  e=1.059E-03  Rhinocladiella mackenziei CBS 650.93

Organism: NCBI:txid1481914

Foldseek 3Di:
DDKDKDEPPDPPAFEEEEADAQVQEFFDDDPPPDPVVVVCRVHHTYIRDGFQQYDPNPNDAPVSCPPDDPVRVVVVLVCRDLLNSLVVVVVVCVVVVHQAHAYEAEASHQLSQVSNCVPPVRRYPYYHYHHHDADPDDALLVVLLVVLVVLLVLVVVLCVVPVCLLVLLLVVQVCLVVDFDAAPVRHTDHLLLQLQCSVQSVDPPCSVVVSVLSVQQWDDDPNDIDGDNVSSPVSVVSPCCNRRVSSLSCVSVSRDDPDDNPPSNQVNVVVVCVVDPDNRNSRSNSNSSDDPPPPPPDDDDDD

Secondary structure (DSSP, 8-state):
-EEEEE-SS-TTSPEEEEE-STTT-PPP--SS--HHHHHHHTT-EEEEEE-TTBTTBS--STTTTTT--HHHHHHHHGGGSHHHHHHHHHHHHHHTT-S-EEEEEETHHHHHHHHHHHH-GGGEEEEEEES----SS--HHHHHHHHHHHHHHHHHHHHHH-TTHHHHHHHHHHHHHHS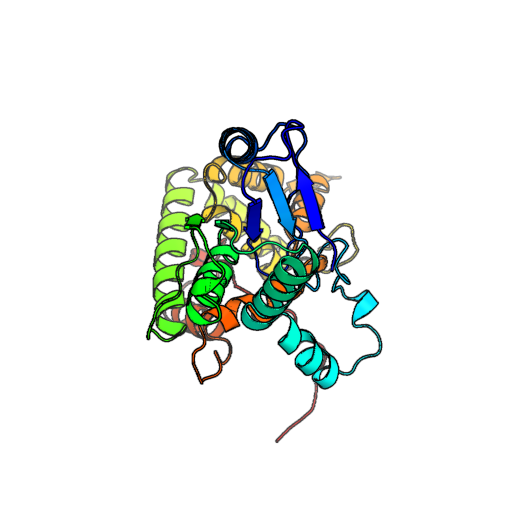--B-TTSPBP-HHHHGGGGGGGGSTT-HHHHHHHHHTSEEEETTEEEE-HHHHHHHHHT-GGGT-HHHHHHTGGGG-SSS--SSHHHHHHHHHHHTSS-TTTT-TT----SSSSS-SS------

pLDDT: mean 86.5, std 18.14, range [21.81, 98.69]

Sequence (303 aa):
MFAREITTGSEKKPWLVYFQGGPGFQSPRPNNDLAWVDKALERYRVLLLDQRGTGHSTPINHQTLAGQSAQQQAEYLSLFRADNIIRDAEEIRKQMGIDKWAILGQSFGGFCSLTYLSMFPESLLRSYITGGIPSISAHPDVVYEATFKRTRDKNKAFFEQFPQAQALCQKIANHLINNEEFLPNGQRFTVEQFQQIGINFGMSGTFLPTYYLLESAFIEVNGKQVLNYAFLNEMLAQQSFQTNPIYAILHESIYCQGFNSDWSAHRSVSRIQNLTTNKVMNSCLLAKWYSHLCLRNTTTCNR